Protein AF-A0A7J5YNY7-F1 (afdb_monomer)

Foldseek 3Di:
DDDDPPPDPDDDPVNQAAPVNPPHGADVVLPGHDPVVSVVVVVVVVVVPDDDDDDDDDDDDDDDDDDDDDDDDDDDDDDDPPPPDPDDPDDDDDPPPPVLLVVLLVQLVPDDQPPLVSLVVSCPDPSNVVVVVLLVVLLVVCVVCLLDALVVVVVSVVVSLVVSLVSVVVDDPVSSVRSSVSVCVVNCVSCVVRNPPHPNDCVVVVVVVVVVVVD

Radius of gyration: 26.0 Å; Cα contacts (8 Å, |Δi|>4): 95; chains: 1; bounding box: 63×57×66 Å

Structure (mmCIF, N/CA/C/O backbone):
data_AF-A0A7J5YNY7-F1
#
_entry.id   AF-A0A7J5YNY7-F1
#
loop_
_atom_site.group_PDB
_atom_site.id
_atom_site.type_symbol
_atom_site.label_atom_id
_atom_site.label_alt_id
_atom_site.label_comp_id
_atom_site.label_asym_id
_atom_site.label_entity_id
_atom_site.label_seq_id
_atom_site.pdbx_PDB_ins_code
_atom_site.Cartn_x
_atom_site.Cartn_y
_atom_site.Cartn_z
_atom_site.occupancy
_atom_site.B_iso_or_equiv
_atom_site.auth_seq_id
_atom_site.auth_comp_id
_atom_site.auth_asym_id
_atom_site.auth_atom_id
_atom_site.pdbx_PDB_model_num
ATOM 1 N N . MET A 1 1 ? -34.329 -24.925 -27.067 1.00 36.69 1 MET A N 1
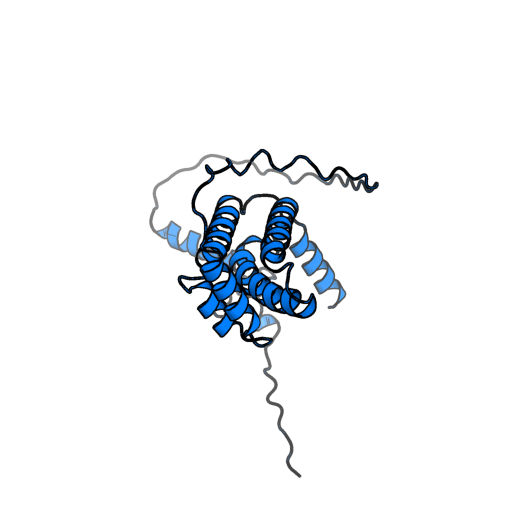ATOM 2 C CA . MET A 1 1 ? -32.878 -24.973 -27.344 1.00 36.69 1 MET A CA 1
ATOM 3 C C . MET A 1 1 ? -32.427 -23.544 -27.627 1.00 36.69 1 MET A C 1
ATOM 5 O O . MET A 1 1 ? -32.673 -23.060 -28.721 1.00 36.69 1 MET A O 1
ATOM 9 N N . SER A 1 2 ? -31.892 -22.833 -26.630 1.00 41.25 2 SER A N 1
ATOM 10 C CA . SER A 1 2 ? -31.399 -21.457 -26.805 1.00 41.25 2 SER A CA 1
ATOM 11 C C . SER A 1 2 ? -29.904 -21.497 -27.093 1.00 41.25 2 SER A C 1
ATOM 13 O O . SER A 1 2 ? -29.133 -21.949 -26.253 1.00 41.25 2 SER A O 1
ATOM 15 N N . THR A 1 3 ? -29.501 -21.068 -28.286 1.00 44.19 3 THR A N 1
ATOM 16 C CA . THR A 1 3 ? -28.089 -20.934 -28.661 1.00 44.19 3 THR A CA 1
ATOM 17 C C . THR A 1 3 ? -27.560 -19.600 -28.152 1.00 44.19 3 THR A C 1
ATOM 19 O O . THR A 1 3 ? -27.941 -18.542 -28.661 1.00 44.19 3 THR A O 1
ATOM 22 N N . ASP A 1 4 ? -26.693 -19.667 -27.150 1.00 53.38 4 ASP A N 1
ATOM 23 C CA . ASP A 1 4 ? -25.945 -18.538 -26.615 1.00 53.38 4 ASP A CA 1
ATOM 24 C C . ASP A 1 4 ? -24.945 -18.043 -27.677 1.00 53.38 4 ASP A C 1
ATOM 26 O O . ASP A 1 4 ? -23.988 -18.735 -28.034 1.00 53.38 4 ASP A O 1
ATOM 30 N N . LYS A 1 5 ? -25.213 -16.877 -28.276 1.00 56.12 5 LYS A N 1
ATOM 31 C CA . LYS A 1 5 ? -24.293 -16.237 -29.225 1.00 56.12 5 LYS A CA 1
ATOM 32 C C . LYS A 1 5 ? -23.275 -15.438 -28.421 1.00 56.12 5 LYS A C 1
ATOM 34 O O . LYS A 1 5 ? -23.509 -14.267 -28.120 1.00 56.12 5 LYS A O 1
ATOM 39 N N . GLN A 1 6 ? -22.134 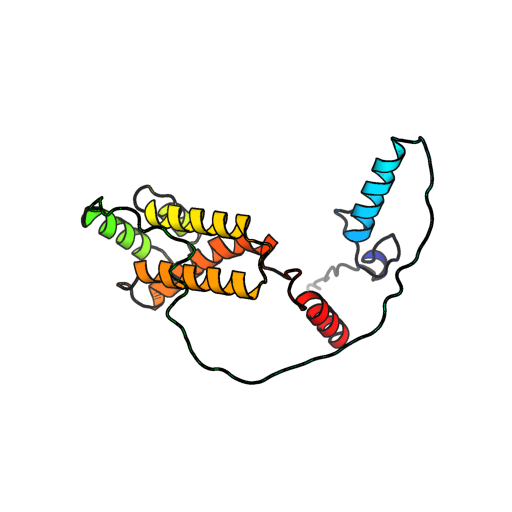-16.057 -28.128 1.00 55.84 6 GLN A N 1
ATOM 40 C CA . GLN A 1 6 ? -20.947 -15.353 -27.647 1.00 55.84 6 GLN A CA 1
ATOM 41 C C . GLN A 1 6 ? -20.589 -14.229 -28.628 1.00 55.84 6 GLN A C 1
ATOM 43 O O . GLN A 1 6 ? -20.112 -14.464 -29.738 1.00 55.84 6 GLN A O 1
ATOM 48 N N . ARG A 1 7 ? -20.830 -12.982 -28.217 1.00 63.31 7 ARG A N 1
ATOM 49 C CA . ARG A 1 7 ? -20.299 -11.796 -28.891 1.00 63.31 7 ARG A CA 1
ATOM 50 C C . ARG A 1 7 ? -18.835 -11.652 -28.486 1.00 63.31 7 ARG A C 1
ATOM 52 O O . ARG A 1 7 ? -18.520 -10.935 -27.541 1.00 63.31 7 ARG A O 1
ATOM 59 N N . GLY A 1 8 ? -17.953 -12.385 -29.159 1.00 60.19 8 GLY A N 1
ATOM 60 C CA . GLY A 1 8 ? -16.515 -12.168 -29.043 1.00 60.19 8 GLY A CA 1
ATOM 61 C C . GLY A 1 8 ? -16.166 -10.771 -29.554 1.00 60.19 8 GLY A C 1
ATOM 62 O O . GLY A 1 8 ? -16.603 -10.382 -30.638 1.00 60.19 8 GLY A O 1
ATOM 63 N N . ILE A 1 9 ? -15.412 -10.000 -28.772 1.00 67.62 9 ILE A N 1
ATOM 64 C CA . ILE A 1 9 ? -14.844 -8.736 -29.242 1.00 67.62 9 ILE A CA 1
ATOM 65 C C . ILE A 1 9 ? -13.707 -9.113 -30.193 1.00 67.62 9 ILE A C 1
ATOM 67 O O . ILE A 1 9 ? -12.653 -9.569 -29.756 1.00 67.62 9 ILE A O 1
ATOM 71 N N . HIS A 1 10 ? -13.944 -8.980 -31.495 1.00 66.25 10 HIS A N 1
ATOM 72 C CA . HIS A 1 10 ? -12.908 -9.161 -32.502 1.00 66.25 10 HIS A CA 1
ATOM 73 C C . HIS A 1 10 ? -12.103 -7.861 -32.600 1.00 66.25 10 HIS A C 1
ATOM 75 O O . HIS A 1 10 ? -12.594 -6.887 -33.162 1.00 66.25 10 HIS A O 1
ATOM 81 N N . VAL A 1 11 ? -10.897 -7.845 -32.030 1.00 72.19 11 VAL A N 1
ATOM 82 C CA . VAL A 1 11 ? -9.918 -6.761 -32.211 1.00 72.19 11 VAL A CA 1
ATOM 83 C C . VAL A 1 11 ? -8.723 -7.345 -32.940 1.00 72.19 11 VAL A C 1
ATOM 85 O O . VAL A 1 11 ? -8.162 -8.347 -32.488 1.00 72.19 11 VAL A O 1
ATOM 88 N N . SER A 1 12 ? -8.355 -6.760 -34.077 1.00 76.31 12 SER A N 1
ATOM 89 C CA . SER A 1 12 ? -7.215 -7.252 -34.850 1.00 76.31 12 SER A CA 1
ATOM 90 C C . SER A 1 12 ? -5.889 -6.825 -34.207 1.00 76.31 12 SER A C 1
ATOM 92 O O . SER A 1 12 ? -5.822 -5.863 -33.436 1.00 76.31 12 SER A O 1
ATOM 94 N N . GLN A 1 13 ? -4.802 -7.542 -34.495 1.00 73.56 13 GLN A N 1
ATOM 95 C CA . GLN A 1 13 ? -3.490 -7.220 -33.926 1.00 73.56 13 GLN A CA 1
ATOM 96 C C . GLN A 1 13 ? -3.019 -5.823 -34.359 1.00 73.56 13 GLN A C 1
ATOM 98 O O . GLN A 1 13 ? -2.372 -5.117 -33.588 1.00 73.56 13 GLN A O 1
ATOM 103 N N . GLU A 1 14 ? -3.388 -5.406 -35.565 1.00 75.88 14 GLU A N 1
ATOM 104 C CA . GLU A 1 14 ? -3.082 -4.101 -36.144 1.00 75.88 14 GLU A CA 1
ATOM 105 C C . GLU A 1 14 ? -3.809 -2.970 -35.404 1.00 75.88 14 GLU A C 1
ATOM 107 O O . GLU A 1 14 ? -3.232 -1.903 -35.203 1.00 75.88 14 GLU A O 1
ATOM 112 N N . GLU A 1 15 ? -5.038 -3.214 -34.934 1.00 79.00 15 GLU A N 1
ATOM 113 C CA . GLU A 1 15 ? -5.840 -2.245 -34.173 1.00 79.00 15 GLU A CA 1
ATOM 114 C C . GLU A 1 15 ? -5.298 -1.991 -32.760 1.00 79.00 15 GLU A C 1
ATOM 116 O O . GLU A 1 15 ? -5.543 -0.932 -32.178 1.00 79.00 15 GLU A O 1
ATOM 121 N N . LEU A 1 16 ? -4.537 -2.939 -32.206 1.00 87.00 16 LEU A N 1
ATOM 122 C CA . LEU A 1 16 ? -3.896 -2.791 -30.899 1.00 87.00 16 LEU A CA 1
ATOM 123 C C . LEU A 1 16 ? -2.576 -2.017 -30.982 1.00 87.00 16 LEU A C 1
ATOM 125 O O . LEU A 1 16 ? -2.116 -1.466 -29.979 1.00 87.00 16 LEU A O 1
ATOM 129 N N . LEU A 1 17 ? -1.921 -1.992 -32.144 1.00 93.19 17 LEU A N 1
ATOM 130 C CA . LEU A 1 17 ? -0.589 -1.414 -32.285 1.00 93.19 17 LEU A CA 1
ATOM 131 C C . LEU A 1 17 ? -0.617 0.116 -32.328 1.00 93.19 17 LEU A C 1
ATOM 133 O O . LEU A 1 17 ? -1.569 0.768 -32.750 1.00 93.19 17 LEU A O 1
ATOM 137 N N . CYS A 1 18 ? 0.479 0.709 -31.866 1.00 95.00 18 CYS A N 1
ATOM 138 C CA . CYS A 1 18 ? 0.696 2.141 -31.909 1.00 95.00 18 CYS A CA 1
ATOM 139 C C . CYS A 1 18 ? 0.644 2.619 -33.360 1.00 95.00 18 CYS A C 1
ATOM 141 O O . CYS A 1 18 ? 1.382 2.118 -34.209 1.00 95.00 18 CYS A O 1
ATOM 143 N N . LYS A 1 19 ? -0.132 3.674 -33.619 1.00 92.88 19 LYS A N 1
ATOM 144 C CA . LYS A 1 19 ? -0.250 4.304 -34.944 1.00 92.88 19 LYS A CA 1
ATOM 145 C C . LYS A 1 19 ? 1.082 4.734 -35.561 1.00 92.88 19 LYS A C 1
ATOM 147 O O . LYS A 1 19 ? 1.172 4.860 -36.774 1.00 92.88 19 LYS A O 1
ATOM 152 N N . ASN A 1 20 ? 2.121 4.951 -34.751 1.00 91.06 20 ASN A N 1
ATOM 153 C CA . ASN A 1 20 ? 3.459 5.286 -35.245 1.00 91.06 20 ASN A CA 1
ATOM 154 C C . ASN A 1 20 ? 4.269 4.060 -35.711 1.00 91.06 20 ASN A C 1
ATOM 156 O O . ASN A 1 20 ? 5.470 4.182 -35.929 1.00 91.06 20 ASN A O 1
ATOM 160 N N . SER A 1 21 ? 3.651 2.874 -35.785 1.00 89.69 21 SER A N 1
ATOM 161 C CA . SER A 1 21 ? 4.272 1.607 -36.201 1.00 89.69 21 SER A CA 1
ATOM 162 C C . SER A 1 21 ? 5.589 1.292 -35.480 1.00 89.69 21 SER A C 1
ATOM 164 O O . SER A 1 21 ? 6.492 0.675 -36.032 1.00 89.69 21 SER A O 1
ATOM 166 N N . CYS A 1 22 ? 5.710 1.710 -34.216 1.00 91.50 22 CYS A N 1
ATOM 167 C CA . CYS A 1 22 ? 6.936 1.557 -33.429 1.00 91.50 22 CYS A CA 1
ATOM 168 C C . CYS A 1 22 ? 7.064 0.189 -32.737 1.00 91.50 22 CYS A C 1
ATOM 170 O O . CYS A 1 22 ? 7.982 -0.002 -31.945 1.00 91.50 22 CYS A O 1
ATOM 172 N N . GLY A 1 23 ? 6.135 -0.739 -32.993 1.00 88.81 23 GLY A N 1
ATOM 173 C CA . GLY A 1 23 ? 6.130 -2.091 -32.418 1.00 88.81 23 GLY A CA 1
ATOM 174 C C . GLY A 1 23 ? 5.540 -2.210 -31.006 1.00 88.81 23 GLY A C 1
ATOM 175 O O . GLY A 1 23 ? 5.509 -3.306 -30.457 1.00 88.81 23 GLY A O 1
ATOM 176 N N . TYR A 1 24 ? 5.047 -1.113 -30.424 1.00 92.56 24 TYR A N 1
ATOM 177 C CA . TYR A 1 24 ? 4.366 -1.097 -29.121 1.00 92.56 24 TYR A CA 1
ATOM 178 C C . TYR A 1 24 ? 2.853 -0.957 -29.283 1.00 92.56 24 TYR A C 1
ATOM 180 O O . TYR A 1 24 ? 2.396 -0.483 -30.320 1.00 92.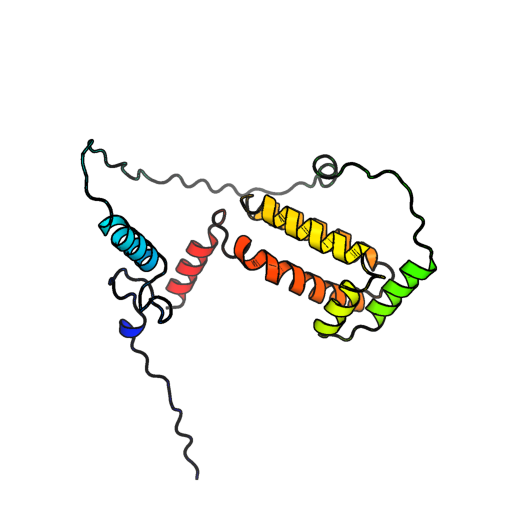56 24 TYR A O 1
ATOM 188 N N . TYR A 1 25 ? 2.076 -1.300 -28.252 1.00 95.06 25 TYR A N 1
ATOM 189 C CA . TYR A 1 25 ? 0.623 -1.118 -28.262 1.00 95.06 25 TYR A CA 1
ATOM 190 C C . TYR A 1 25 ? 0.215 0.346 -28.052 1.00 95.06 25 TYR A C 1
ATOM 192 O O . TYR A 1 25 ? 0.816 1.081 -27.261 1.00 95.06 25 TYR A O 1
ATOM 200 N N . GLY A 1 26 ? -0.802 0.771 -28.794 1.00 93.12 26 GLY A N 1
ATOM 201 C CA . GLY A 1 26 ? -1.493 2.037 -28.603 1.00 93.12 26 GLY A CA 1
ATOM 202 C C . GLY A 1 26 ? -2.725 1.848 -27.726 1.00 93.12 26 GLY A C 1
ATOM 203 O O . GLY A 1 26 ? -3.206 0.735 -27.539 1.00 93.12 26 GLY A O 1
ATOM 204 N N . ASN A 1 27 ? -3.260 2.939 -27.183 1.00 90.44 27 ASN A N 1
ATOM 205 C CA . ASN A 1 27 ? -4.554 2.893 -26.504 1.00 90.44 27 ASN A CA 1
ATOM 206 C C . ASN A 1 27 ? -5.466 4.045 -26.956 1.00 90.44 27 ASN A C 1
ATOM 208 O O . ASN A 1 27 ? -4.966 5.072 -27.426 1.00 90.44 27 ASN A O 1
ATOM 212 N N . PRO A 1 28 ? -6.796 3.913 -26.807 1.00 89.38 28 PRO A N 1
ATOM 213 C CA . PRO A 1 28 ? -7.740 4.955 -27.212 1.00 89.38 28 PRO A CA 1
ATOM 214 C C . PRO A 1 28 ? -7.555 6.294 -26.481 1.00 89.38 28 PRO A C 1
ATOM 216 O O . PRO A 1 28 ? -7.755 7.343 -27.089 1.00 89.38 28 PRO A O 1
ATOM 219 N N . VAL A 1 29 ? -7.123 6.274 -25.211 1.00 89.44 29 VAL A N 1
ATOM 220 C CA . VAL A 1 29 ? -6.894 7.485 -24.393 1.00 89.44 29 VAL A CA 1
ATOM 221 C C . VAL A 1 29 ? -5.821 8.381 -25.021 1.00 89.44 29 VAL A C 1
ATOM 223 O O . VAL A 1 29 ? -5.958 9.602 -25.033 1.00 89.44 29 VAL A O 1
ATOM 226 N N . TRP A 1 30 ? -4.788 7.785 -25.616 1.00 89.94 30 TRP A N 1
ATOM 227 C CA . TRP A 1 30 ? -3.739 8.474 -26.370 1.00 89.94 30 TRP A CA 1
ATOM 228 C C . TRP A 1 30 ? -3.951 8.372 -27.882 1.00 89.94 30 TRP A C 1
ATOM 230 O O . TRP A 1 30 ? -2.989 8.301 -28.640 1.00 89.94 30 TRP A O 1
ATOM 240 N N . GLN A 1 31 ? -5.205 8.344 -28.348 1.00 90.94 31 GLN A N 1
ATOM 241 C CA . GLN A 1 31 ? -5.583 8.345 -29.771 1.00 90.94 31 GLN A CA 1
ATOM 242 C C . GLN A 1 31 ? -4.967 7.210 -30.615 1.00 90.94 31 GLN A C 1
ATOM 244 O O . GLN A 1 31 ? -4.810 7.345 -31.835 1.00 90.94 31 GLN A O 1
ATOM 249 N N . GLY A 1 32 ? -4.625 6.088 -29.986 1.00 91.00 32 GLY A N 1
ATOM 250 C CA . GLY A 1 32 ? -3.946 4.952 -30.608 1.00 91.00 32 GLY A CA 1
ATOM 251 C C . GLY A 1 32 ? -2.419 5.064 -30.615 1.00 91.00 32 GLY A C 1
ATOM 252 O O . GLY A 1 32 ? -1.769 4.321 -31.339 1.00 91.00 32 GLY A O 1
ATOM 253 N N . PHE A 1 33 ? -1.819 5.976 -29.846 1.00 93.50 33 PHE A N 1
ATOM 254 C CA . PHE A 1 33 ? -0.366 6.057 -29.661 1.00 93.50 33 PHE A CA 1
ATOM 255 C C . PHE A 1 33 ? 0.076 5.360 -28.368 1.00 93.50 33 PHE A C 1
ATOM 257 O O . PHE A 1 33 ? -0.678 5.279 -27.399 1.00 93.50 33 PHE A O 1
ATOM 264 N N . CYS A 1 34 ? 1.319 4.874 -28.337 1.00 94.69 34 CYS A N 1
ATOM 265 C CA . CYS A 1 34 ? 1.965 4.457 -27.093 1.00 94.69 34 CYS A CA 1
ATOM 266 C C . CYS A 1 34 ? 2.420 5.683 -26.279 1.00 94.69 34 CYS A C 1
ATOM 268 O O . CYS A 1 34 ? 2.563 6.785 -26.818 1.00 94.69 34 CYS A O 1
ATOM 270 N N . SER A 1 35 ? 2.719 5.494 -24.992 1.00 90.31 35 SER A N 1
ATOM 271 C CA . SER A 1 35 ? 3.138 6.572 -24.076 1.00 90.31 35 SER A CA 1
ATOM 272 C C . SER A 1 35 ? 4.361 7.356 -24.575 1.00 90.31 35 SER A C 1
ATOM 274 O O . SER A 1 35 ? 4.467 8.566 -24.364 1.00 90.31 35 SER A O 1
ATOM 276 N N . LYS A 1 36 ? 5.299 6.683 -25.255 1.00 91.94 36 LYS A N 1
ATOM 277 C CA . LYS A 1 36 ? 6.507 7.294 -25.828 1.00 91.94 36 LYS A CA 1
ATOM 278 C C . LYS A 1 36 ? 6.174 8.178 -27.032 1.00 91.94 36 LYS A C 1
ATOM 280 O O . LYS A 1 36 ? 6.516 9.356 -27.029 1.00 91.94 36 LYS A O 1
ATOM 285 N N . CYS A 1 37 ? 5.458 7.641 -28.022 1.00 94.81 37 CYS A N 1
ATOM 286 C CA . CYS A 1 37 ? 5.069 8.391 -29.220 1.00 94.81 37 CYS A CA 1
ATOM 287 C C . CYS A 1 37 ? 4.100 9.538 -28.902 1.00 94.81 37 CYS A C 1
ATOM 289 O O . CYS A 1 37 ? 4.170 10.583 -29.540 1.00 94.81 37 CYS A O 1
ATOM 291 N N . TRP A 1 38 ? 3.234 9.375 -27.896 1.00 94.44 38 TRP A N 1
ATOM 292 C CA . TRP A 1 38 ? 2.336 10.435 -27.441 1.00 94.44 38 TRP A CA 1
ATOM 293 C C . TRP A 1 38 ? 3.100 11.637 -26.869 1.00 94.44 38 TRP A C 1
ATOM 295 O O . TRP A 1 38 ? 2.858 12.773 -27.277 1.00 94.44 38 TRP A O 1
ATOM 305 N N . ARG A 1 39 ? 4.070 11.392 -25.973 1.00 91.75 39 ARG A N 1
ATOM 306 C CA . ARG A 1 39 ? 4.921 12.448 -25.396 1.00 91.75 39 ARG A CA 1
ATOM 307 C C . ARG A 1 39 ? 5.761 13.154 -26.456 1.00 91.75 39 ARG A C 1
ATOM 309 O O . ARG A 1 39 ? 5.856 14.376 -26.428 1.00 91.75 39 ARG A O 1
ATOM 316 N N . GLU A 1 40 ? 6.312 12.407 -27.408 1.00 90.06 40 GLU A N 1
ATOM 317 C CA . GLU A 1 40 ? 7.096 12.979 -28.506 1.00 90.06 40 GLU A CA 1
ATOM 318 C C . GLU A 1 40 ? 6.242 13.882 -29.404 1.00 90.06 40 GLU A C 1
ATOM 320 O O . GLU A 1 40 ? 6.612 15.015 -29.700 1.00 90.06 40 GLU A O 1
ATOM 325 N N . LYS A 1 41 ? 5.027 13.439 -29.744 1.00 86.06 41 LYS A N 1
ATOM 326 C CA . LYS A 1 41 ? 4.081 14.240 -30.527 1.00 86.06 41 LYS A CA 1
ATOM 327 C C . LYS A 1 41 ? 3.660 15.520 -29.799 1.00 86.06 41 LYS A C 1
ATOM 329 O O . LYS A 1 41 ? 3.538 16.563 -30.434 1.00 86.06 41 LYS A O 1
ATOM 334 N N . ALA A 1 42 ? 3.475 15.464 -28.479 1.00 83.00 42 ALA A N 1
ATOM 335 C CA . ALA A 1 42 ? 3.179 16.643 -27.665 1.00 83.00 42 ALA A CA 1
ATOM 336 C C . ALA A 1 42 ? 4.355 17.638 -27.625 1.00 83.00 42 ALA A C 1
ATOM 338 O O . ALA A 1 42 ? 4.131 18.847 -27.662 1.00 83.00 42 ALA A O 1
ATOM 339 N N . ARG A 1 43 ? 5.602 17.147 -27.615 1.00 82.06 43 ARG A N 1
ATOM 340 C CA . ARG A 1 43 ? 6.808 17.987 -27.714 1.00 82.06 43 ARG A CA 1
ATOM 341 C C . ARG A 1 43 ? 6.921 18.666 -29.079 1.00 82.06 43 ARG A C 1
ATOM 343 O O . ARG A 1 43 ? 7.147 19.869 -29.128 1.00 82.06 43 ARG A O 1
ATOM 350 N N . ILE A 1 44 ? 6.682 17.932 -30.168 1.00 73.94 44 ILE A N 1
ATOM 351 C CA . ILE A 1 44 ? 6.700 18.476 -31.538 1.00 73.94 44 ILE A CA 1
ATOM 352 C C . ILE A 1 44 ? 5.569 19.500 -31.739 1.00 73.94 44 ILE A C 1
ATOM 354 O O . ILE A 1 44 ? 5.793 20.571 -32.298 1.00 73.94 44 ILE A O 1
ATOM 358 N N . ALA A 1 45 ? 4.367 19.222 -31.226 1.00 66.69 45 ALA A N 1
ATOM 359 C CA . ALA A 1 45 ? 3.245 20.161 -31.276 1.00 66.69 45 ALA A CA 1
ATOM 360 C C . ALA A 1 45 ? 3.498 21.436 -30.445 1.00 66.69 45 ALA A C 1
ATOM 362 O O . ALA A 1 45 ? 3.054 22.516 -30.831 1.00 66.69 45 ALA A O 1
ATOM 363 N N . GLY A 1 46 ? 4.237 21.329 -29.334 1.00 58.19 46 GLY A N 1
ATOM 364 C CA . GLY A 1 46 ? 4.685 22.476 -28.537 1.00 58.19 46 GLY A CA 1
ATOM 365 C C . GLY A 1 46 ? 5.817 23.283 -29.186 1.00 58.19 46 GLY A C 1
ATOM 366 O O . GLY A 1 46 ? 5.881 24.496 -29.001 1.00 58.19 46 GLY A O 1
ATOM 367 N N . ALA A 1 47 ? 6.670 22.641 -29.991 1.00 53.47 47 ALA A N 1
ATOM 368 C CA . ALA A 1 47 ? 7.795 23.279 -30.679 1.00 53.47 47 ALA A CA 1
ATOM 369 C C . ALA A 1 47 ? 7.380 24.134 -31.893 1.00 53.47 47 ALA A C 1
ATOM 371 O O . ALA A 1 47 ? 8.107 25.043 -32.276 1.00 53.47 47 ALA A O 1
ATOM 372 N N . SER A 1 48 ? 6.178 23.94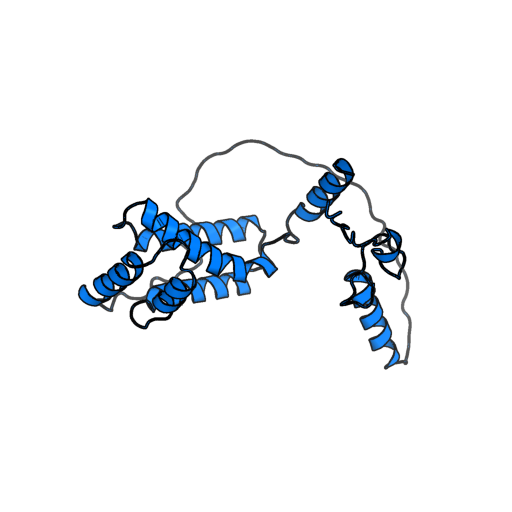0 -32.449 1.00 48.47 48 SER A N 1
ATOM 373 C CA . SER A 1 48 ? 5.660 24.755 -33.563 1.00 48.47 48 SER A CA 1
ATOM 374 C C . SER A 1 48 ? 5.280 26.201 -33.176 1.00 48.47 48 SER A C 1
ATOM 376 O O . SER A 1 48 ? 4.713 26.921 -33.999 1.00 48.47 48 SER A O 1
ATOM 378 N N . ARG A 1 49 ? 5.545 26.649 -31.938 1.00 50.53 49 ARG A N 1
ATOM 379 C CA . ARG A 1 49 ? 5.279 28.031 -31.493 1.00 50.53 49 ARG A CA 1
ATOM 380 C C . ARG A 1 49 ? 6.510 28.908 -31.287 1.00 50.53 49 ARG A C 1
ATOM 382 O O . ARG A 1 49 ? 6.327 30.071 -30.939 1.00 50.53 49 ARG A O 1
ATOM 389 N N . GLN A 1 50 ? 7.725 28.425 -31.534 1.00 40.19 50 GLN A N 1
ATOM 390 C CA . GLN A 1 50 ? 8.910 29.285 -31.507 1.00 40.19 50 GLN A CA 1
ATOM 391 C C . GLN A 1 50 ? 9.910 28.876 -32.585 1.00 40.19 50 GLN A C 1
ATOM 393 O O . GLN A 1 50 ? 10.726 27.983 -32.390 1.00 40.19 50 GLN A O 1
ATOM 398 N N . ASP A 1 51 ? 9.855 29.587 -33.707 1.00 39.34 51 ASP A N 1
ATOM 399 C CA . ASP A 1 51 ? 10.948 29.656 -34.669 1.00 39.34 51 ASP A CA 1
ATOM 400 C C . ASP A 1 51 ? 11.752 30.935 -34.401 1.00 39.34 51 ASP A C 1
ATOM 402 O O . ASP A 1 51 ? 11.244 32.028 -34.632 1.00 39.34 51 ASP A O 1
ATOM 406 N N . THR A 1 52 ? 12.992 30.791 -33.910 1.00 37.22 52 THR A N 1
ATOM 407 C CA . THR A 1 52 ? 14.167 31.599 -34.314 1.00 37.22 52 THR A CA 1
ATOM 408 C C . THR A 1 52 ? 15.477 30.991 -33.757 1.00 37.22 52 THR A C 1
ATOM 410 O O . THR A 1 52 ? 15.828 31.271 -32.621 1.00 37.22 52 THR A O 1
ATOM 413 N N . ARG A 1 53 ? 16.154 30.164 -34.589 1.00 37.72 53 ARG A N 1
ATOM 414 C CA . ARG A 1 53 ? 17.623 29.977 -34.866 1.00 37.72 53 ARG A CA 1
ATOM 415 C C . ARG A 1 53 ? 18.712 30.034 -33.747 1.00 37.72 53 ARG A C 1
ATOM 417 O O . ARG A 1 53 ? 18.547 30.768 -32.786 1.00 37.72 53 ARG A O 1
ATOM 424 N N . PRO A 1 54 ? 19.962 29.545 -33.996 1.00 47.44 54 PRO A N 1
ATOM 425 C CA . PRO A 1 54 ? 20.427 28.407 -34.816 1.00 47.44 54 PRO A CA 1
ATOM 426 C C . PRO A 1 54 ? 21.497 27.489 -34.138 1.00 47.44 54 PRO A C 1
ATOM 428 O O . PRO A 1 54 ? 22.199 27.893 -33.222 1.00 47.44 54 PRO A O 1
ATOM 431 N N . SER A 1 55 ? 21.627 26.270 -34.685 1.00 43.75 55 SER A N 1
ATOM 432 C CA . SER A 1 55 ? 22.810 25.385 -34.861 1.00 43.75 55 SER A CA 1
ATOM 433 C C . SER A 1 55 ? 23.998 25.407 -33.874 1.00 43.75 55 SER A C 1
ATOM 435 O O . SER A 1 55 ? 24.739 26.386 -33.825 1.00 43.75 55 SER A O 1
ATOM 437 N N . ASN A 1 56 ? 24.315 24.243 -33.279 1.00 37.12 56 ASN A N 1
ATOM 438 C CA . ASN A 1 56 ? 25.708 23.797 -33.126 1.00 37.12 56 ASN A CA 1
ATOM 439 C C . ASN A 1 56 ? 25.850 22.256 -33.134 1.00 37.12 56 ASN A C 1
ATOM 441 O O . ASN A 1 56 ? 24.942 21.533 -32.727 1.00 37.12 56 ASN A O 1
ATOM 445 N N . ASP A 1 57 ? 26.994 21.812 -33.648 1.00 36.28 57 ASP A N 1
ATOM 446 C CA . ASP A 1 57 ? 27.360 20.492 -34.174 1.00 36.28 57 ASP A CA 1
ATOM 447 C C . ASP A 1 57 ? 27.272 19.251 -33.258 1.00 36.28 57 ASP A C 1
ATOM 449 O O . ASP A 1 57 ? 27.710 19.235 -32.112 1.00 36.28 57 ASP A O 1
ATOM 453 N N . GLY A 1 58 ? 26.785 18.164 -33.872 1.00 34.16 58 GLY A N 1
ATOM 454 C CA . GLY A 1 58 ? 27.416 16.841 -34.011 1.00 34.16 58 GLY A CA 1
ATOM 455 C C . GLY A 1 58 ? 28.285 16.223 -32.905 1.00 34.16 58 GLY A C 1
ATOM 456 O O . GLY A 1 58 ? 29.456 16.556 -32.760 1.00 34.16 58 GLY A O 1
ATOM 457 N N . THR A 1 59 ? 27.799 15.123 -32.310 1.00 35.59 59 THR A N 1
ATOM 458 C CA . THR A 1 59 ? 28.544 13.841 -32.205 1.00 35.59 59 THR A CA 1
ATOM 459 C C . THR A 1 59 ? 27.616 12.693 -31.759 1.00 35.59 59 THR A C 1
ATOM 461 O O . THR A 1 59 ? 26.822 12.881 -30.837 1.00 35.59 59 THR A O 1
ATOM 464 N N . PRO A 1 60 ? 27.680 11.491 -32.370 1.00 43.00 60 PRO A N 1
ATOM 465 C CA . PRO A 1 60 ? 26.900 10.334 -31.937 1.00 43.00 60 PRO A CA 1
ATOM 466 C C . PRO A 1 60 ? 27.670 9.539 -30.870 1.00 43.00 60 PRO A C 1
ATOM 468 O O . PRO A 1 60 ? 28.752 9.019 -31.135 1.00 43.00 60 PRO A O 1
ATOM 471 N N . LEU A 1 61 ? 27.111 9.403 -29.664 1.00 37.06 61 LEU A N 1
ATOM 472 C CA . LEU A 1 61 ? 27.663 8.504 -28.647 1.00 37.06 61 LEU A CA 1
ATOM 473 C C . LEU A 1 61 ? 27.259 7.060 -28.962 1.00 37.06 61 LEU A C 1
ATOM 475 O O . LEU A 1 61 ? 26.129 6.621 -28.760 1.00 37.06 61 LEU A O 1
ATOM 479 N N . THR A 1 62 ? 28.234 6.341 -29.500 1.00 33.06 62 THR A N 1
ATOM 480 C CA . THR A 1 62 ? 28.272 4.900 -29.728 1.00 33.06 62 THR A CA 1
ATOM 481 C C . THR A 1 62 ? 28.046 4.109 -28.437 1.00 33.06 62 THR A C 1
ATOM 483 O O . THR A 1 62 ? 28.777 4.269 -27.461 1.00 33.06 62 THR A O 1
ATOM 486 N N . PHE A 1 63 ? 27.066 3.205 -28.461 1.00 31.41 63 PHE A N 1
ATOM 487 C CA . PHE A 1 63 ? 26.783 2.228 -27.409 1.00 31.41 63 PHE A CA 1
ATOM 488 C C . PHE A 1 63 ? 27.830 1.104 -27.462 1.00 31.41 63 PHE A C 1
ATOM 490 O O . PHE A 1 63 ? 27.747 0.200 -28.294 1.00 31.41 63 PHE A O 1
ATOM 497 N N . SER A 1 64 ? 28.850 1.173 -26.605 1.00 37.16 64 SER A N 1
ATOM 498 C CA . SER A 1 64 ? 29.814 0.084 -26.438 1.00 37.16 64 SER A CA 1
ATOM 499 C C . SER A 1 64 ? 29.352 -0.864 -25.331 1.00 37.16 64 SER A C 1
ATOM 501 O O . SER A 1 64 ? 29.253 -0.475 -24.172 1.00 37.16 64 SER A O 1
ATOM 503 N N . LYS A 1 65 ? 29.039 -2.094 -25.753 1.00 33.22 65 LYS A N 1
ATOM 504 C CA . LYS A 1 65 ? 29.238 -3.389 -25.076 1.00 33.22 65 LYS A CA 1
ATOM 505 C C . LYS A 1 65 ? 29.331 -3.407 -23.538 1.00 33.22 65 LYS A C 1
ATOM 507 O O . LYS A 1 65 ? 30.326 -3.000 -22.958 1.00 33.22 65 LYS A O 1
ATOM 512 N N . PHE A 1 66 ? 28.355 -4.097 -22.944 1.00 36.34 66 PHE A N 1
ATOM 513 C CA . PHE A 1 66 ? 28.559 -5.354 -22.205 1.00 36.34 66 PHE A CA 1
ATOM 514 C C . PHE A 1 66 ? 29.806 -5.443 -21.302 1.00 36.34 66 PHE A C 1
ATOM 516 O O . PHE A 1 66 ? 30.896 -5.758 -21.769 1.00 36.34 66 PHE A O 1
ATOM 523 N N . GLU A 1 67 ? 29.586 -5.353 -19.991 1.00 35.47 67 GLU A N 1
ATOM 524 C CA . GLU A 1 67 ? 30.201 -6.293 -19.052 1.00 35.47 67 GLU A CA 1
ATOM 525 C C . GLU A 1 67 ? 29.134 -6.807 -18.082 1.00 35.47 67 GLU A C 1
ATOM 527 O O . GLU A 1 67 ? 28.637 -6.121 -17.192 1.00 35.47 67 GLU A O 1
ATOM 532 N N . GLU A 1 68 ? 28.787 -8.064 -18.306 1.00 40.41 68 GLU A N 1
ATOM 533 C CA . GLU A 1 68 ? 28.208 -8.984 -17.349 1.00 40.41 68 GLU A CA 1
ATOM 534 C C . GLU A 1 68 ? 29.156 -9.151 -16.152 1.00 40.41 68 GLU A C 1
ATOM 536 O O . GLU A 1 68 ? 30.258 -9.669 -16.309 1.00 40.41 68 GLU A O 1
ATOM 541 N N . LYS A 1 69 ? 28.732 -8.771 -14.941 1.00 35.69 69 LYS A N 1
ATOM 542 C CA . LYS A 1 69 ? 29.289 -9.346 -13.707 1.00 35.69 69 LYS A CA 1
ATOM 543 C C . LYS A 1 69 ? 28.181 -9.673 -12.716 1.00 35.69 69 LYS A C 1
ATOM 545 O O . LYS A 1 69 ? 27.761 -8.874 -11.885 1.00 35.69 69 LYS A O 1
ATOM 550 N N . LYS A 1 70 ? 27.740 -10.921 -12.834 1.00 39.19 70 LYS A N 1
ATOM 551 C CA . LYS A 1 70 ? 27.040 -11.705 -11.822 1.00 39.19 70 LYS A CA 1
ATOM 552 C C . LYS A 1 70 ? 28.021 -11.986 -10.674 1.00 39.19 70 LYS A C 1
ATOM 554 O O . LYS A 1 70 ? 29.088 -12.543 -10.909 1.00 39.19 70 LYS A O 1
ATOM 559 N N . SER A 1 71 ? 27.657 -11.640 -9.442 1.00 32.12 71 SER A N 1
ATOM 560 C CA . SER A 1 71 ? 28.296 -12.181 -8.238 1.00 32.12 71 SER A CA 1
ATOM 561 C C . SER A 1 71 ? 27.226 -12.508 -7.202 1.00 32.12 71 SER A C 1
ATOM 563 O O . SER A 1 71 ? 26.726 -11.661 -6.467 1.00 32.12 71 SER A O 1
ATOM 565 N N . THR A 1 72 ? 26.826 -13.771 -7.222 1.00 36.53 72 THR A N 1
ATOM 566 C CA . THR A 1 72 ? 26.249 -14.516 -6.105 1.00 36.53 72 THR A CA 1
ATOM 567 C C . THR A 1 72 ? 27.356 -14.869 -5.112 1.00 36.53 72 THR A C 1
ATOM 569 O O . THR A 1 72 ? 28.290 -15.532 -5.541 1.00 36.53 72 THR A O 1
ATOM 572 N N . GLU A 1 73 ? 27.218 -14.519 -3.824 1.00 32.31 73 GLU A N 1
ATOM 573 C CA . GLU A 1 73 ? 27.588 -15.373 -2.669 1.00 32.31 73 GLU A CA 1
ATOM 574 C C . GLU A 1 73 ? 27.144 -14.721 -1.327 1.00 32.31 73 GLU A C 1
ATOM 576 O O . GLU A 1 73 ? 27.709 -13.741 -0.856 1.00 32.31 73 GLU A O 1
ATOM 581 N N . LYS A 1 74 ? 26.091 -15.301 -0.735 1.00 34.97 74 LYS A N 1
ATOM 582 C CA . LYS A 1 74 ? 25.835 -15.596 0.696 1.00 34.97 74 LYS A CA 1
ATOM 583 C C . LYS A 1 74 ? 26.120 -14.549 1.797 1.00 34.97 74 LYS A C 1
ATOM 585 O O . LYS A 1 74 ? 27.231 -14.357 2.269 1.00 34.97 74 LYS A O 1
ATOM 590 N N . GLY A 1 75 ? 25.008 -14.056 2.346 1.00 38.41 75 GLY A N 1
ATOM 591 C CA . GLY A 1 75 ? 24.634 -14.030 3.769 1.00 38.41 75 GLY A CA 1
ATOM 592 C C . GLY A 1 75 ? 25.695 -13.947 4.875 1.00 38.41 75 GLY A C 1
ATOM 593 O O . GLY A 1 75 ? 26.378 -14.922 5.169 1.00 38.41 75 GLY A O 1
ATOM 594 N N . ARG A 1 76 ? 25.608 -12.875 5.676 1.00 38.28 76 ARG A N 1
ATOM 595 C CA . ARG A 1 76 ? 25.691 -12.950 7.146 1.00 38.28 76 ARG A CA 1
ATOM 596 C C . ARG A 1 76 ? 24.989 -11.746 7.789 1.00 38.28 76 ARG A C 1
ATOM 598 O O . ARG A 1 76 ? 25.227 -10.602 7.428 1.00 38.28 76 ARG A O 1
ATOM 605 N N . ARG A 1 77 ? 24.109 -12.047 8.746 1.00 49.31 77 ARG A N 1
ATOM 606 C CA . ARG A 1 77 ? 23.364 -11.127 9.622 1.00 49.31 77 ARG A CA 1
ATOM 607 C C . ARG A 1 77 ? 24.244 -10.009 10.199 1.00 49.31 77 ARG A C 1
ATOM 609 O O . ARG A 1 77 ? 25.205 -10.342 10.882 1.00 49.31 77 ARG A O 1
ATOM 616 N N . ILE A 1 78 ? 23.807 -8.750 10.072 1.00 41.91 78 ILE A N 1
ATOM 617 C CA . ILE A 1 78 ? 23.887 -7.724 11.133 1.00 41.91 78 ILE A CA 1
ATOM 618 C C . ILE A 1 78 ? 22.623 -6.849 11.042 1.00 41.91 78 ILE A C 1
ATOM 620 O O . ILE A 1 78 ? 22.567 -5.860 10.315 1.00 41.91 78 ILE A O 1
ATOM 624 N N . ASN A 1 79 ? 21.587 -7.249 11.776 1.00 49.16 79 ASN A N 1
ATOM 625 C CA . ASN A 1 79 ? 20.452 -6.407 12.141 1.00 49.16 79 ASN A CA 1
ATOM 626 C C . ASN A 1 79 ? 20.772 -5.837 13.527 1.00 49.16 79 ASN A C 1
ATOM 628 O O . ASN A 1 79 ? 20.751 -6.640 14.455 1.00 49.16 79 ASN A O 1
ATOM 632 N N . THR A 1 80 ? 21.166 -4.555 13.656 1.00 44.97 80 THR A N 1
ATOM 633 C CA . THR A 1 80 ? 21.135 -3.741 14.913 1.00 44.97 80 THR A CA 1
ATOM 634 C C . THR A 1 80 ? 21.864 -2.378 14.835 1.00 44.97 80 THR A C 1
ATOM 636 O O . THR A 1 80 ? 22.486 -1.980 15.810 1.00 44.97 80 THR A O 1
ATOM 639 N N . MET A 1 81 ? 21.809 -1.594 13.741 1.00 40.66 81 MET A N 1
ATOM 640 C CA . MET A 1 81 ? 22.320 -0.197 13.824 1.00 40.66 81 MET A CA 1
ATOM 641 C C . MET A 1 81 ? 21.849 0.807 12.748 1.00 40.66 81 MET A C 1
ATOM 643 O O . MET A 1 81 ? 22.549 1.771 12.462 1.00 40.66 81 MET A O 1
ATOM 647 N N . ARG A 1 82 ? 20.646 0.661 12.163 1.00 46.47 82 ARG A N 1
ATOM 648 C CA . ARG A 1 82 ? 20.065 1.704 11.274 1.00 46.47 82 ARG A CA 1
ATOM 649 C C . ARG A 1 82 ? 19.100 2.679 11.957 1.00 46.47 82 ARG A C 1
ATOM 651 O O . ARG A 1 82 ? 18.557 3.561 11.303 1.00 46.47 82 ARG A O 1
ATOM 658 N N . ARG A 1 83 ? 18.941 2.597 13.281 1.00 53.16 83 ARG A N 1
ATOM 659 C CA . ARG A 1 83 ? 18.019 3.453 14.050 1.00 53.16 83 ARG A CA 1
ATOM 660 C C . ARG A 1 83 ? 18.530 4.894 14.276 1.00 53.16 83 ARG A C 1
ATOM 662 O O . ARG A 1 83 ? 17.945 5.611 15.073 1.00 53.16 83 ARG A O 1
ATOM 669 N N . LEU A 1 84 ? 19.608 5.323 13.610 1.00 50.28 84 LEU A N 1
ATOM 670 C CA . LEU A 1 84 ? 20.314 6.576 13.933 1.00 50.28 84 LEU A CA 1
ATOM 671 C C . LEU A 1 84 ? 20.330 7.654 12.837 1.00 50.28 84 LEU A C 1
ATOM 673 O O . LEU A 1 84 ? 20.986 8.668 13.033 1.00 50.28 84 LEU A O 1
ATOM 677 N N . PHE A 1 85 ? 19.600 7.502 11.726 1.00 44.53 85 PHE A N 1
ATOM 678 C CA . PHE A 1 85 ? 19.578 8.548 10.685 1.00 44.53 85 PHE A CA 1
ATOM 679 C C . PHE A 1 85 ? 18.217 9.205 10.414 1.00 44.53 85 PHE A C 1
ATOM 681 O O . PHE A 1 85 ? 18.192 10.181 9.676 1.00 44.53 85 PHE A O 1
ATOM 688 N N . TRP A 1 86 ? 17.107 8.756 11.023 1.00 52.12 86 TRP A N 1
ATOM 689 C CA . TRP A 1 86 ? 15.765 9.237 10.625 1.00 52.12 86 TRP A CA 1
ATOM 690 C C . TRP A 1 86 ? 14.740 9.413 11.757 1.00 52.12 86 TRP A C 1
ATOM 692 O O . TRP A 1 86 ? 13.536 9.338 11.532 1.00 52.12 86 TRP A O 1
ATOM 702 N N . GLY A 1 87 ? 15.186 9.701 12.980 1.00 34.44 87 GLY A N 1
ATOM 703 C CA . GLY A 1 87 ? 14.263 10.092 14.044 1.00 34.44 87 GLY A CA 1
ATOM 704 C C . GLY A 1 87 ? 14.983 10.655 15.256 1.00 34.44 87 GLY A C 1
ATOM 705 O O . GLY A 1 87 ? 15.561 9.905 16.038 1.00 34.44 87 GLY A O 1
ATOM 706 N N . SER A 1 88 ? 14.927 11.973 15.436 1.00 34.59 88 SER A N 1
ATOM 707 C CA . SER A 1 88 ? 15.178 12.570 16.748 1.00 34.59 88 SER A CA 1
ATOM 708 C C . SER A 1 88 ? 14.180 11.976 17.751 1.00 34.59 88 SER A C 1
ATOM 710 O O . SER A 1 88 ? 12.988 11.917 17.432 1.00 34.59 88 SER A O 1
ATOM 712 N N . PRO A 1 89 ? 14.603 11.556 18.957 1.00 40.44 89 PRO A N 1
ATOM 713 C CA . PRO A 1 89 ? 13.655 11.210 19.999 1.00 40.44 89 PRO A CA 1
ATOM 714 C C . PRO A 1 89 ? 12.899 12.485 20.372 1.00 40.44 89 PRO A C 1
ATOM 716 O O . PRO A 1 89 ? 13.481 13.443 20.881 1.00 40.44 89 PRO A O 1
ATOM 719 N N . SER A 1 90 ? 11.602 12.524 20.076 1.00 44.41 90 SER A N 1
ATOM 720 C CA . SER A 1 90 ? 10.718 13.551 20.621 1.00 44.41 90 SER A CA 1
ATOM 721 C C . SER A 1 90 ? 10.758 13.485 22.158 1.00 44.41 90 SER A C 1
ATOM 723 O O . SER A 1 90 ? 10.854 12.385 22.712 1.00 44.41 90 SER A O 1
ATOM 725 N N . PRO A 1 91 ? 10.697 14.626 22.868 1.00 40.47 91 PRO A N 1
ATOM 726 C CA . PRO A 1 91 ? 10.718 14.641 24.328 1.00 40.47 91 PRO A CA 1
ATOM 727 C C . PRO A 1 91 ? 9.521 13.864 24.908 1.00 40.47 91 PRO A C 1
ATOM 729 O O . PRO A 1 91 ? 8.438 13.863 24.315 1.00 40.47 91 PRO A O 1
ATOM 732 N N . PRO A 1 92 ? 9.670 13.201 26.069 1.00 55.62 92 PRO A N 1
ATOM 733 C CA . PRO A 1 92 ? 8.597 12.409 26.642 1.00 55.62 92 PRO A CA 1
ATOM 734 C C . PRO A 1 92 ? 7.596 13.343 27.325 1.00 55.62 92 PRO A C 1
ATOM 736 O O . PRO A 1 92 ? 7.919 13.906 28.369 1.00 55.62 92 PRO A O 1
ATOM 739 N N . LYS A 1 93 ? 6.393 13.510 26.755 1.00 43.72 93 LYS A N 1
ATOM 740 C CA . LYS A 1 93 ? 5.132 13.750 27.494 1.00 43.72 93 LYS A CA 1
ATOM 741 C C . LYS A 1 93 ? 3.944 14.010 26.562 1.00 43.72 93 LYS A C 1
ATOM 743 O O . LYS A 1 93 ? 3.763 15.110 26.059 1.00 43.72 93 LYS A O 1
ATOM 748 N N . LEU A 1 94 ? 3.058 13.026 26.477 1.00 40.66 94 LEU A N 1
ATOM 749 C CA . LEU A 1 94 ? 1.690 13.174 26.971 1.00 40.66 94 LEU A CA 1
ATOM 750 C C . LEU A 1 94 ? 1.243 11.762 27.355 1.00 40.66 94 LEU A C 1
ATOM 752 O O . LEU A 1 94 ? 1.328 10.851 26.535 1.00 40.66 94 LEU A O 1
ATOM 756 N N . GLN A 1 95 ? 0.869 11.545 28.614 1.00 45.34 95 GLN A N 1
ATOM 757 C CA . GLN A 1 95 ? 0.182 10.315 28.993 1.00 45.34 95 GLN A CA 1
ATOM 758 C C . GLN A 1 95 ? -1.127 10.293 28.197 1.00 45.34 95 GLN A C 1
ATOM 760 O O . GLN A 1 95 ? -2.062 11.010 28.545 1.00 45.34 95 GLN A O 1
ATOM 765 N N . GLU A 1 96 ? -1.185 9.515 27.111 1.00 50.75 96 GLU A N 1
ATOM 766 C CA . GLU A 1 96 ? -2.466 8.997 26.630 1.00 50.75 96 GLU A CA 1
ATOM 767 C C . GLU A 1 96 ? -3.123 8.372 27.859 1.00 50.75 96 GLU A C 1
ATOM 769 O O . GLU A 1 96 ? -2.534 7.499 28.506 1.00 50.75 96 GLU A O 1
ATOM 774 N N . SER A 1 97 ? -4.301 8.869 28.247 1.00 56.41 97 SER A N 1
ATOM 775 C CA . SER A 1 97 ? -5.061 8.190 29.285 1.00 56.41 97 SER A CA 1
ATOM 776 C C . SER A 1 97 ? -5.244 6.750 28.811 1.00 56.41 97 SER A C 1
ATOM 778 O O . SER A 1 97 ? -5.568 6.517 27.643 1.00 56.41 97 SER A O 1
ATOM 780 N N . SER A 1 98 ? -4.991 5.784 29.697 1.00 65.81 98 SER A N 1
ATOM 781 C CA . SER A 1 98 ? -5.142 4.344 29.421 1.00 65.81 98 SER A CA 1
ATOM 782 C C . SER A 1 98 ? -6.469 4.027 28.703 1.00 65.81 98 SER A C 1
ATOM 784 O O . SER A 1 98 ? -6.550 3.161 27.834 1.00 65.81 98 SER A O 1
ATOM 786 N N . GLU A 1 99 ? -7.493 4.825 28.999 1.00 69.81 99 GLU A N 1
ATOM 787 C CA . GLU A 1 99 ? -8.830 4.782 28.419 1.00 69.81 99 GLU A CA 1
ATOM 788 C C . GLU A 1 99 ? -8.883 5.151 26.922 1.00 69.81 99 GLU A C 1
ATOM 790 O O . GLU A 1 99 ? -9.569 4.482 26.153 1.00 69.81 99 GLU A O 1
ATOM 795 N N . SER A 1 100 ? -8.121 6.154 26.465 1.00 78.12 100 SER A N 1
ATOM 796 C CA . SER A 1 100 ? -8.060 6.525 25.038 1.00 78.12 100 SER A CA 1
ATOM 797 C C . SER A 1 100 ? -7.460 5.409 24.178 1.00 78.12 100 SER A C 1
ATOM 799 O O . SER A 1 100 ? -8.032 5.048 23.150 1.00 78.12 100 SER A O 1
ATOM 801 N N . HIS A 1 101 ? -6.380 4.784 24.653 1.00 84.12 101 HIS A N 1
ATOM 802 C CA . HIS A 1 101 ? -5.732 3.661 23.982 1.00 84.12 101 HIS A CA 1
ATOM 803 C C . HIS A 1 101 ? -6.647 2.428 23.940 1.00 84.12 101 HIS A C 1
ATOM 805 O O . HIS A 1 101 ? -6.772 1.769 22.907 1.00 84.12 101 HIS A O 1
ATOM 811 N N . ALA A 1 102 ? -7.349 2.140 25.040 1.00 86.81 102 ALA A N 1
ATOM 812 C CA . ALA A 1 102 ? -8.331 1.059 25.093 1.00 86.81 102 ALA A CA 1
ATOM 813 C C . ALA A 1 102 ? -9.485 1.270 24.094 1.00 86.81 102 ALA A C 1
ATOM 815 O O . ALA A 1 102 ? -9.894 0.324 23.418 1.00 86.81 102 ALA A O 1
ATOM 816 N N . ASN A 1 103 ? -9.969 2.508 23.949 1.00 87.75 103 ASN A N 1
ATOM 817 C CA . ASN A 1 103 ? -11.029 2.847 22.997 1.00 87.75 103 ASN A CA 1
ATOM 818 C C . ASN A 1 103 ? -10.596 2.640 21.539 1.00 87.75 103 ASN A C 1
ATOM 820 O O . ASN A 1 103 ? -11.386 2.145 20.734 1.00 87.75 103 ASN A O 1
ATOM 824 N N . VAL A 1 104 ? -9.343 2.968 21.205 1.00 91.25 104 VAL A N 1
ATOM 825 C CA . VAL A 1 104 ? -8.774 2.704 19.873 1.00 91.25 104 VAL A CA 1
ATOM 826 C C . VAL A 1 104 ? -8.745 1.209 19.597 1.00 91.25 104 VAL A C 1
ATOM 828 O O . VAL A 1 104 ? -9.308 0.760 18.601 1.00 91.25 104 VAL A O 1
ATOM 831 N N . LEU A 1 105 ? -8.144 0.427 20.497 1.00 92.81 105 LEU A N 1
ATOM 832 C CA . LEU A 1 105 ? -8.046 -1.020 20.327 1.00 92.81 105 LEU A CA 1
ATOM 833 C C . LEU A 1 105 ? -9.430 -1.663 20.174 1.00 92.81 105 LEU A C 1
ATOM 835 O O . LEU A 1 105 ? -9.640 -2.459 19.263 1.00 92.81 105 LEU A O 1
ATOM 839 N N . LYS A 1 106 ? -10.407 -1.259 20.990 1.00 92.88 106 LYS A N 1
ATOM 840 C CA . LYS A 1 106 ? -11.778 -1.772 20.894 1.00 92.88 106 LYS A CA 1
ATOM 841 C C . LYS A 1 106 ? -12.426 -1.477 19.536 1.00 92.88 106 LYS A C 1
ATOM 843 O O . LYS A 1 106 ? -13.124 -2.335 19.003 1.00 92.88 106 LYS A O 1
ATOM 848 N N . ALA A 1 107 ? -12.184 -0.298 18.957 1.00 94.06 107 ALA A N 1
ATOM 849 C CA . ALA A 1 107 ? -12.690 0.030 17.626 1.00 94.06 107 ALA A CA 1
ATOM 850 C C . ALA A 1 107 ? -12.101 -0.904 16.555 1.00 94.06 107 ALA A C 1
ATOM 852 O O . ALA A 1 107 ? -12.845 -1.443 15.740 1.00 94.06 107 ALA A O 1
ATOM 853 N N . TYR A 1 108 ? -10.791 -1.163 16.598 1.00 94.69 108 TYR A N 1
ATOM 854 C CA . TYR A 1 108 ? -10.142 -2.091 15.666 1.00 94.69 108 TYR A CA 1
ATOM 855 C C . TYR A 1 108 ? -10.561 -3.557 15.868 1.00 94.69 108 TYR A C 1
ATOM 857 O O . TYR A 1 108 ? -10.647 -4.283 14.886 1.00 94.69 108 TYR A O 1
ATOM 865 N N . GLN A 1 109 ? -10.882 -3.989 17.092 1.00 94.06 109 GLN A N 1
ATOM 866 C CA . GLN A 1 109 ? -11.416 -5.340 17.354 1.00 94.06 109 GLN A CA 1
ATOM 867 C C . GLN A 1 109 ? -12.795 -5.574 16.737 1.00 94.06 109 GLN A C 1
ATOM 869 O O . GLN A 1 109 ? -13.140 -6.705 16.417 1.00 94.06 109 GLN A O 1
ATOM 874 N N . SER A 1 110 ? -13.599 -4.518 16.593 1.00 92.31 110 SER A N 1
ATOM 875 C CA . SER A 1 110 ? -14.930 -4.612 15.981 1.00 92.31 110 SER A CA 1
ATOM 876 C C . SER A 1 110 ? -14.908 -4.659 14.451 1.00 92.31 110 SER A C 1
ATOM 878 O O . SER A 1 110 ? -15.967 -4.679 13.830 1.00 92.31 110 SER A O 1
ATOM 880 N N . LEU A 1 111 ? -13.722 -4.633 13.841 1.00 93.75 111 LEU A N 1
ATOM 881 C CA . LEU A 1 111 ? -13.575 -4.618 12.397 1.00 93.75 111 LEU A CA 1
ATOM 882 C C . LEU A 1 111 ? -13.844 -6.005 11.804 1.00 93.75 111 LEU A C 1
ATOM 884 O O . LEU A 1 111 ? -13.264 -6.999 12.236 1.00 93.75 111 LEU A O 1
ATOM 888 N N . GLU A 1 112 ? -14.700 -6.061 10.789 1.00 90.12 112 GLU A N 1
ATOM 889 C CA . GLU A 1 112 ? -14.966 -7.293 10.049 1.00 90.12 112 GLU A CA 1
ATOM 890 C C . GLU A 1 112 ? -13.930 -7.517 8.942 1.00 90.12 112 GLU A C 1
ATOM 892 O O . GLU A 1 112 ? -13.410 -6.572 8.338 1.00 90.12 112 GLU A O 1
ATOM 897 N N . ALA A 1 113 ? -13.662 -8.787 8.629 1.00 90.56 113 ALA A N 1
ATOM 898 C CA . ALA A 1 113 ? -12.760 -9.158 7.548 1.00 90.56 113 ALA A CA 1
ATOM 899 C C . ALA A 1 113 ? -13.220 -8.538 6.217 1.00 90.56 113 ALA A C 1
ATOM 901 O O . ALA A 1 113 ? -14.345 -8.747 5.765 1.00 90.56 113 ALA A O 1
ATOM 902 N N . GLY A 1 114 ? -12.336 -7.777 5.571 1.00 90.94 114 GLY A N 1
ATOM 903 C CA . GLY A 1 114 ? -12.636 -7.125 4.297 1.00 90.94 114 GLY A CA 1
ATOM 904 C C . GLY A 1 114 ? -13.327 -5.759 4.406 1.00 90.94 114 GLY A C 1
ATOM 905 O O . GLY A 1 114 ? -13.421 -5.075 3.380 1.00 90.94 114 GLY A O 1
ATOM 906 N N . ASP A 1 115 ? -13.716 -5.288 5.600 1.00 96.19 115 ASP A N 1
ATOM 907 C CA . ASP A 1 115 ? -14.317 -3.957 5.789 1.00 96.19 115 ASP A CA 1
ATOM 908 C C . ASP A 1 115 ? -13.274 -2.827 5.759 1.00 96.19 115 ASP A C 1
ATOM 910 O O . ASP A 1 115 ? -13.010 -2.096 6.717 1.00 96.19 115 ASP A O 1
ATOM 914 N N . PHE A 1 116 ? -12.690 -2.620 4.582 1.00 97.25 116 PHE A N 1
ATOM 915 C CA . PHE A 1 116 ? -11.715 -1.554 4.380 1.00 97.25 116 PHE A CA 1
ATOM 916 C C . PHE A 1 116 ? -12.313 -0.156 4.616 1.00 97.25 116 PHE A C 1
ATOM 918 O O . PHE A 1 116 ? -11.602 0.777 4.990 1.00 97.25 116 PHE A O 1
ATOM 925 N N . THR A 1 117 ? -13.620 0.020 4.409 1.00 97.50 117 THR A N 1
ATOM 926 C CA . THR A 1 117 ? -14.263 1.326 4.597 1.00 97.50 117 THR A CA 1
ATOM 927 C C . THR A 1 117 ? -14.418 1.643 6.081 1.00 97.50 117 THR A C 1
ATOM 929 O O . THR A 1 117 ? -14.124 2.770 6.492 1.00 97.50 117 THR A O 1
ATOM 932 N N . GLY A 1 118 ? -14.821 0.662 6.892 1.00 97.19 118 GLY A N 1
ATOM 933 C CA . GLY A 1 118 ? -14.808 0.739 8.350 1.00 97.19 118 GLY A CA 1
ATOM 934 C C . GLY A 1 118 ? -13.414 1.019 8.890 1.00 97.19 118 GLY A C 1
ATOM 935 O O . GLY A 1 118 ? -13.246 1.967 9.659 1.00 97.19 118 GLY A O 1
ATOM 936 N N . PHE A 1 119 ? -12.394 0.318 8.386 1.00 97.81 119 PHE A N 1
ATOM 937 C CA . PHE A 1 119 ? -10.997 0.587 8.736 1.00 97.81 119 PHE A CA 1
ATOM 938 C C . PHE A 1 119 ? -10.622 2.057 8.508 1.00 97.81 119 PHE A C 1
ATOM 940 O O . PHE A 1 119 ? -10.086 2.712 9.401 1.00 97.81 119 PHE A O 1
ATOM 947 N N . LEU A 1 120 ? -10.941 2.615 7.334 1.00 97.38 120 LEU A N 1
ATOM 948 C CA . LEU A 1 120 ? -10.634 4.015 7.031 1.00 97.38 120 LEU A CA 1
ATOM 949 C C . LEU A 1 120 ? -11.396 4.994 7.931 1.00 97.38 120 LEU A C 1
ATOM 951 O O . LEU A 1 120 ? -10.851 6.047 8.264 1.00 97.38 120 LEU A O 1
ATOM 955 N N . LYS A 1 121 ? -12.637 4.677 8.324 1.00 97.19 121 LYS A N 1
ATOM 956 C CA . LYS A 1 121 ? -13.403 5.486 9.286 1.00 97.19 121 LYS A CA 1
ATOM 957 C C . LYS A 1 121 ? -12.749 5.464 10.667 1.00 97.19 121 LYS A C 1
ATOM 959 O O . LYS A 1 121 ? -12.562 6.529 11.250 1.00 97.19 121 LYS A O 1
ATOM 964 N N . ILE A 1 122 ? -12.350 4.287 11.154 1.00 96.62 122 ILE A N 1
ATOM 965 C CA . ILE A 1 122 ? -11.660 4.133 12.443 1.00 96.62 122 ILE A CA 1
ATOM 966 C C . ILE A 1 122 ? -10.323 4.869 12.415 1.00 96.62 122 ILE A C 1
ATOM 968 O O . ILE A 1 122 ? -10.036 5.638 13.330 1.00 96.62 122 ILE A O 1
ATOM 972 N N . LEU A 1 123 ? -9.527 4.695 11.356 1.00 96.62 123 LEU A N 1
ATOM 973 C CA . LEU A 1 123 ? -8.221 5.337 11.218 1.00 96.62 123 LEU A CA 1
ATOM 974 C C . LEU A 1 123 ? -8.347 6.866 11.212 1.00 96.62 123 LEU A C 1
ATOM 976 O O . LEU A 1 123 ? -7.544 7.547 11.832 1.00 96.62 123 LEU A O 1
ATOM 980 N N . LYS A 1 124 ? -9.368 7.421 10.551 1.00 95.50 124 LYS A N 1
ATOM 981 C CA . LYS A 1 124 ? -9.610 8.874 10.514 1.00 95.50 124 LYS A CA 1
ATOM 982 C C . LYS A 1 124 ? -10.265 9.432 11.783 1.00 95.50 124 LYS A C 1
ATOM 984 O O . LYS A 1 124 ? -10.429 10.647 11.874 1.00 95.50 124 LYS A O 1
ATOM 989 N N . SER A 1 125 ? -10.676 8.585 12.726 1.00 94.62 125 SER A N 1
ATOM 990 C CA . SER A 1 125 ? -11.289 9.057 13.967 1.00 94.62 125 SER A CA 1
ATOM 991 C C . SER A 1 125 ? -10.267 9.788 14.855 1.00 94.62 125 SER A C 1
ATOM 993 O O . SER A 1 125 ? -9.079 9.456 14.812 1.00 94.62 125 SER A O 1
ATOM 995 N N . PRO A 1 126 ? -10.703 10.746 15.698 1.00 91.75 126 PRO A N 1
ATOM 996 C CA . PRO A 1 126 ? -9.815 11.439 16.636 1.00 91.75 126 PRO A CA 1
ATOM 997 C C . PRO A 1 126 ? -9.052 10.482 17.559 1.00 91.75 126 PRO A C 1
ATOM 999 O O . PRO A 1 126 ? -7.886 10.711 17.858 1.00 91.75 126 PRO A O 1
ATOM 1002 N N . SER A 1 127 ? -9.685 9.375 17.954 1.00 90.00 127 SER A N 1
ATOM 1003 C CA . SER A 1 127 ? -9.089 8.340 18.799 1.00 90.00 127 SER A CA 1
ATOM 1004 C C . SER A 1 127 ? -7.832 7.741 18.157 1.00 90.00 127 SER A C 1
ATOM 1006 O O . SER A 1 127 ? -6.826 7.542 18.824 1.00 90.00 127 SER A O 1
ATOM 1008 N N . SER A 1 128 ? -7.860 7.499 16.845 1.00 94.38 128 SER A N 1
ATOM 1009 C CA . SER A 1 128 ? -6.778 6.844 16.096 1.00 94.38 128 SER A CA 1
ATOM 1010 C C . SER A 1 128 ? -5.767 7.827 15.492 1.00 94.38 128 SER A C 1
ATOM 1012 O O . SER A 1 128 ? -4.967 7.443 14.633 1.00 94.38 128 SER A O 1
ATOM 1014 N N . GLN A 1 129 ? -5.769 9.093 15.928 1.00 92.88 129 GLN A N 1
ATOM 1015 C CA . GLN A 1 129 ? -4.950 10.160 15.341 1.00 92.88 129 GLN A CA 1
ATOM 1016 C C . GLN A 1 129 ? -3.460 9.800 15.274 1.00 92.88 129 GLN A C 1
ATOM 1018 O O . GLN A 1 129 ? -2.785 10.123 14.296 1.00 92.88 129 GLN A O 1
ATOM 1023 N N . ARG A 1 130 ? -2.936 9.095 16.281 1.00 92.44 130 ARG A N 1
ATOM 1024 C CA . ARG A 1 130 ? -1.530 8.672 16.322 1.00 92.44 130 ARG A CA 1
ATOM 1025 C C . ARG A 1 130 ? -1.179 7.696 15.196 1.00 92.44 130 ARG A C 1
ATOM 1027 O O . ARG A 1 130 ? -0.161 7.874 14.527 1.00 92.44 130 ARG A O 1
ATOM 1034 N N . LEU A 1 131 ? -2.029 6.696 14.957 1.00 95.62 131 LEU A N 1
ATOM 1035 C CA . LEU A 1 131 ? -1.858 5.730 13.865 1.00 95.62 131 LEU A CA 1
ATOM 1036 C C . LEU A 1 131 ? -2.012 6.409 12.502 1.00 95.62 131 LEU A C 1
ATOM 1038 O O . LEU A 1 131 ? -1.210 6.186 11.597 1.00 95.62 131 LEU A O 1
ATOM 1042 N N . GLN A 1 132 ? -2.993 7.301 12.373 1.00 96.69 132 GLN A N 1
ATOM 1043 C CA . GLN A 1 132 ? -3.220 8.069 11.150 1.00 96.69 132 GLN A CA 1
ATOM 1044 C C . GLN A 1 132 ? -2.055 9.008 10.819 1.00 96.69 132 GLN A C 1
ATOM 1046 O O . GLN A 1 132 ? -1.618 9.064 9.665 1.00 96.69 132 GLN A O 1
ATOM 1051 N N . SER A 1 133 ? -1.497 9.678 11.826 1.00 96.38 133 SER A N 1
ATOM 1052 C CA . SER A 1 133 ? -0.301 10.513 11.682 1.00 96.38 133 SER A CA 1
ATOM 1053 C C . SER A 1 133 ? 0.902 9.680 11.255 1.00 96.38 133 SER A C 1
ATOM 1055 O O . SER A 1 133 ? 1.656 10.104 10.386 1.00 96.38 133 SER A O 1
ATOM 1057 N N . ARG A 1 134 ? 1.052 8.463 11.794 1.00 96.25 134 ARG A N 1
ATOM 1058 C CA . ARG A 1 134 ? 2.120 7.536 11.405 1.00 96.25 134 ARG A CA 1
ATOM 1059 C C . ARG A 1 134 ? 2.017 7.113 9.939 1.00 96.25 134 ARG A C 1
ATOM 1061 O O . ARG A 1 134 ? 3.017 7.182 9.231 1.00 96.25 134 ARG A O 1
ATOM 1068 N N . CYS A 1 135 ? 0.825 6.732 9.471 1.00 98.12 135 CYS A N 1
ATOM 1069 C CA . CYS A 1 135 ? 0.591 6.431 8.054 1.00 98.12 135 CYS A CA 1
ATOM 1070 C C . CYS A 1 135 ? 0.916 7.638 7.168 1.00 98.12 135 CYS A C 1
ATOM 1072 O O . CYS A 1 135 ? 1.596 7.502 6.158 1.00 98.12 135 CYS A O 1
ATOM 1074 N N . THR A 1 136 ? 0.450 8.826 7.558 1.00 97.62 136 THR A N 1
ATOM 1075 C CA . THR A 1 136 ? 0.656 10.059 6.784 1.00 97.62 136 THR A CA 1
ATOM 1076 C C . THR A 1 136 ? 2.135 10.430 6.707 1.00 97.62 136 THR A C 1
ATOM 1078 O O . THR A 1 136 ? 2.645 10.689 5.621 1.00 97.62 136 THR A O 1
ATOM 1081 N N . ALA A 1 137 ? 2.843 10.402 7.838 1.00 97.75 137 ALA A N 1
ATOM 1082 C CA . ALA A 1 137 ? 4.274 10.674 7.891 1.00 97.75 137 ALA A CA 1
ATOM 1083 C C . ALA A 1 137 ? 5.059 9.689 7.018 1.00 97.75 137 ALA A C 1
ATOM 1085 O O . ALA A 1 137 ? 5.893 10.117 6.228 1.00 97.75 137 ALA A O 1
ATOM 1086 N N . PHE A 1 138 ? 4.737 8.394 7.096 1.00 98.19 138 PHE A N 1
ATOM 1087 C CA . PHE A 1 138 ? 5.373 7.378 6.264 1.00 98.19 138 PHE A CA 1
ATOM 1088 C C . PHE A 1 138 ? 5.142 7.615 4.764 1.00 98.19 138 PHE A C 1
ATOM 1090 O O . PHE A 1 138 ? 6.091 7.572 3.985 1.00 98.19 138 PHE A O 1
ATOM 1097 N N . LEU A 1 139 ? 3.907 7.924 4.355 1.00 97.94 139 LEU A N 1
ATOM 1098 C CA . LEU A 1 139 ? 3.598 8.237 2.956 1.00 97.94 139 LEU A CA 1
ATOM 1099 C C . LEU A 1 139 ? 4.369 9.469 2.461 1.00 97.94 139 LEU A C 1
ATOM 1101 O O . LEU A 1 139 ? 4.908 9.432 1.359 1.00 97.94 139 LEU A O 1
ATOM 1105 N N . ASN A 1 140 ? 4.480 10.517 3.282 1.00 97.44 140 ASN A N 1
ATOM 1106 C CA . ASN A 1 140 ? 5.264 11.709 2.949 1.00 97.44 140 ASN A CA 1
ATOM 1107 C C . ASN A 1 140 ? 6.765 11.396 2.838 1.00 97.44 140 ASN A C 1
ATOM 1109 O O . ASN A 1 140 ? 7.447 11.931 1.969 1.00 97.44 140 ASN A O 1
ATOM 1113 N N . THR A 1 141 ? 7.293 10.517 3.697 1.00 96.44 141 THR A N 1
ATOM 1114 C CA . THR A 1 141 ? 8.676 10.031 3.589 1.00 96.44 141 THR A CA 1
ATOM 1115 C C . THR A 1 141 ? 8.886 9.285 2.276 1.00 96.44 141 THR A C 1
ATOM 1117 O O . THR A 1 141 ? 9.838 9.576 1.559 1.00 96.44 141 THR A O 1
ATOM 1120 N N . MET A 1 142 ? 7.989 8.364 1.924 1.00 96.56 142 MET A N 1
ATOM 1121 C CA . MET A 1 142 ? 8.086 7.632 0.660 1.00 96.56 142 MET A CA 1
ATOM 1122 C C . MET A 1 142 ? 7.987 8.563 -0.550 1.00 96.56 142 MET A C 1
ATOM 1124 O O . MET A 1 142 ? 8.728 8.377 -1.504 1.00 96.56 142 MET A O 1
ATOM 1128 N N . GLU A 1 143 ? 7.151 9.602 -0.492 1.00 95.62 143 GLU A N 1
ATOM 1129 C CA . GLU A 1 143 ? 7.091 10.636 -1.531 1.00 95.62 143 GLU A CA 1
ATOM 1130 C C . GLU A 1 143 ? 8.413 11.399 -1.672 1.00 95.62 143 GLU A C 1
ATOM 1132 O O . GLU A 1 143 ? 8.882 11.621 -2.784 1.00 95.62 143 GLU A O 1
ATOM 1137 N N . ALA A 1 144 ? 9.049 11.769 -0.560 1.00 95.88 144 ALA A N 1
ATOM 1138 C CA . ALA A 1 144 ? 10.310 12.508 -0.575 1.00 95.88 144 ALA A CA 1
ATOM 1139 C C . ALA A 1 144 ? 11.509 11.668 -1.050 1.00 95.88 144 ALA A C 1
ATOM 1141 O O . ALA A 1 144 ? 12.475 12.222 -1.569 1.00 95.88 144 ALA A O 1
ATOM 1142 N N . TYR A 1 145 ? 11.457 10.346 -0.871 1.00 94.12 145 TYR A N 1
ATOM 1143 C CA . TYR A 1 145 ? 12.574 9.432 -1.133 1.00 94.12 145 TYR A CA 1
ATOM 1144 C C . TYR A 1 145 ? 12.254 8.351 -2.174 1.00 94.12 145 TYR A C 1
ATOM 1146 O O . TYR A 1 145 ? 12.900 7.301 -2.190 1.00 94.12 145 TYR A O 1
ATOM 1154 N N . HIS A 1 146 ? 11.275 8.590 -3.049 1.00 94.06 146 HIS A N 1
ATOM 1155 C CA . HIS A 1 146 ? 10.856 7.608 -4.053 1.00 94.06 146 HIS A CA 1
ATOM 1156 C C . HIS A 1 146 ? 11.936 7.292 -5.100 1.00 94.06 146 HIS A C 1
ATOM 1158 O O . HIS A 1 146 ? 11.880 6.227 -5.695 1.00 94.06 146 HIS A O 1
ATOM 1164 N N . ASP A 1 147 ? 12.946 8.151 -5.272 1.00 93.50 147 ASP A N 1
ATOM 1165 C CA . ASP A 1 147 ? 14.081 7.909 -6.181 1.00 93.50 147 ASP A CA 1
ATOM 1166 C C . ASP A 1 147 ? 15.124 6.921 -5.619 1.00 93.50 147 ASP A C 1
ATOM 1168 O O . ASP A 1 147 ? 16.079 6.539 -6.303 1.00 93.50 147 ASP A O 1
ATOM 1172 N N . LEU A 1 148 ? 15.000 6.511 -4.350 1.00 94.94 148 LEU A N 1
ATOM 1173 C CA . LEU A 1 148 ? 15.904 5.518 -3.772 1.00 94.94 148 LEU A CA 1
ATOM 1174 C C . LEU A 1 148 ? 15.763 4.164 -4.489 1.00 94.94 148 LEU A C 1
ATOM 1176 O O . LEU A 1 148 ? 14.675 3.812 -4.939 1.00 94.94 148 LEU A O 1
ATOM 1180 N N . PRO A 1 149 ? 16.814 3.322 -4.521 1.00 95.62 149 PRO A N 1
ATOM 1181 C CA . PRO A 1 149 ? 16.697 1.979 -5.079 1.00 95.62 149 PRO A CA 1
ATOM 1182 C C . PRO A 1 149 ? 15.561 1.183 -4.427 1.00 95.62 149 PRO A C 1
ATOM 1184 O O . PRO A 1 149 ? 15.393 1.236 -3.204 1.00 95.62 149 PRO A O 1
ATOM 1187 N N . VAL A 1 150 ? 14.842 0.384 -5.221 1.00 94.75 150 VAL A N 1
ATOM 1188 C CA . VAL A 1 150 ? 13.655 -0.374 -4.777 1.00 94.75 150 VAL A CA 1
ATOM 1189 C C . VAL A 1 150 ? 13.911 -1.215 -3.520 1.00 94.75 150 VAL A C 1
ATOM 1191 O O . VAL A 1 150 ? 13.057 -1.299 -2.644 1.00 94.75 150 VAL A O 1
ATOM 1194 N N . GLN A 1 151 ? 15.124 -1.754 -3.345 1.00 94.38 151 GLN A N 1
ATOM 1195 C CA . GLN A 1 151 ? 15.486 -2.507 -2.142 1.00 94.38 151 GLN A CA 1
ATOM 1196 C C . GLN A 1 151 ? 15.450 -1.647 -0.868 1.00 94.38 151 GLN A C 1
ATOM 1198 O O . GLN A 1 151 ? 15.020 -2.115 0.181 1.00 94.38 151 GLN A O 1
ATOM 1203 N N . LYS A 1 152 ? 15.877 -0.380 -0.942 1.0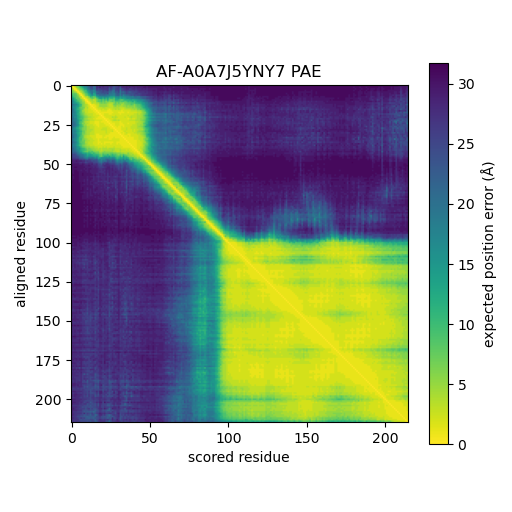0 95.62 152 LYS A N 1
ATOM 1204 C CA . LYS A 1 152 ? 15.813 0.556 0.191 1.00 95.62 152 LYS A CA 1
ATOM 1205 C C . LYS A 1 152 ? 14.379 0.965 0.490 1.00 95.62 152 LYS A C 1
ATOM 1207 O O . LYS A 1 152 ? 14.012 1.049 1.655 1.00 95.62 152 LYS A O 1
ATOM 1212 N N . GLN A 1 153 ? 13.581 1.187 -0.551 1.00 96.12 153 GLN A N 1
ATOM 1213 C CA . GLN A 1 153 ? 12.150 1.442 -0.408 1.00 96.12 153 GLN A CA 1
ATOM 1214 C C . GLN A 1 153 ? 11.447 0.252 0.262 1.00 96.12 153 GLN A C 1
ATOM 1216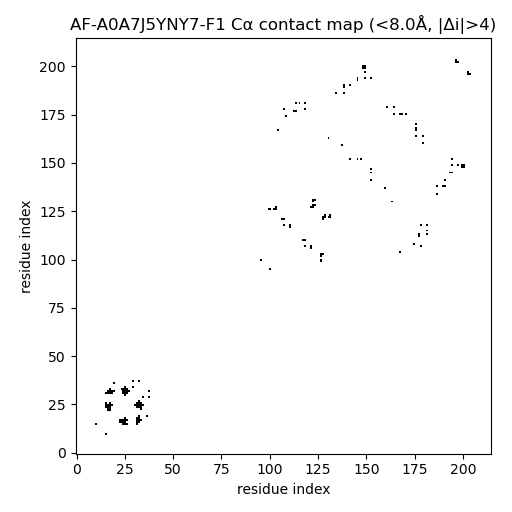 O O . GLN A 1 153 ? 10.678 0.443 1.200 1.00 96.12 153 GLN A O 1
ATOM 1221 N N . SER A 1 154 ? 11.784 -0.977 -0.141 1.00 96.69 154 SER A N 1
ATOM 1222 C CA . SER A 1 154 ? 11.288 -2.200 0.493 1.00 96.69 154 SER A CA 1
ATOM 1223 C C . SER A 1 154 ? 11.685 -2.283 1.968 1.00 96.69 154 SER A C 1
ATOM 1225 O O . SER A 1 154 ? 10.822 -2.570 2.789 1.00 96.69 154 SER A O 1
ATOM 1227 N N . ASP A 1 155 ? 12.947 -2.006 2.326 1.00 97.06 155 ASP A N 1
ATOM 1228 C CA . ASP A 1 155 ? 13.385 -1.981 3.733 1.00 97.06 155 ASP A CA 1
ATOM 1229 C C . ASP A 1 155 ? 12.504 -1.017 4.563 1.00 97.06 155 ASP A C 1
ATOM 1231 O O . ASP A 1 155 ? 11.998 -1.392 5.619 1.00 97.06 155 ASP A O 1
ATOM 1235 N N . LEU A 1 156 ? 12.256 0.201 4.057 1.00 96.75 156 LEU A N 1
ATOM 1236 C CA . LEU A 1 156 ? 11.431 1.213 4.735 1.00 96.75 156 LEU A CA 1
ATOM 1237 C C . LEU A 1 156 ? 9.977 0.761 4.927 1.00 96.75 156 LEU A C 1
ATOM 1239 O O . LEU A 1 156 ? 9.392 0.980 5.988 1.00 96.75 156 LEU A O 1
ATOM 1243 N N . VAL A 1 157 ? 9.391 0.131 3.907 1.00 97.56 157 VAL A N 1
ATOM 1244 C CA . VAL A 1 157 ? 8.032 -0.421 3.965 1.00 97.56 157 VAL A CA 1
ATOM 1245 C C . VAL A 1 157 ? 7.935 -1.540 5.003 1.00 97.56 157 VAL A C 1
ATOM 1247 O O . VAL A 1 157 ? 6.996 -1.551 5.799 1.00 97.56 157 VAL A O 1
ATOM 1250 N N . GLN A 1 158 ? 8.904 -2.457 5.033 1.00 97.88 158 GLN A N 1
ATOM 1251 C CA . GLN A 1 158 ? 8.913 -3.564 5.994 1.00 97.88 158 GLN A CA 1
ATOM 1252 C C . GLN A 1 158 ? 9.091 -3.063 7.433 1.00 97.88 158 GLN A C 1
ATOM 1254 O O . GLN A 1 158 ? 8.348 -3.481 8.324 1.00 97.88 158 GLN A O 1
ATOM 1259 N N . ASP A 1 159 ? 9.995 -2.105 7.656 1.00 97.31 159 ASP A N 1
ATOM 1260 C CA . ASP A 1 159 ? 10.171 -1.456 8.960 1.00 97.31 159 ASP A CA 1
ATOM 1261 C C . ASP A 1 159 ? 8.878 -0.751 9.412 1.00 97.31 159 ASP A C 1
ATOM 1263 O O . ASP A 1 159 ? 8.481 -0.830 10.581 1.00 97.31 159 ASP A O 1
ATOM 1267 N N . PHE A 1 160 ? 8.172 -0.088 8.490 1.00 98.19 160 PHE A N 1
ATOM 1268 C CA . PHE A 1 160 ? 6.868 0.507 8.773 1.00 98.19 160 PHE A CA 1
ATOM 1269 C C . PHE A 1 160 ? 5.833 -0.552 9.171 1.00 98.19 160 PHE A C 1
ATOM 1271 O O . PHE A 1 160 ? 5.193 -0.389 10.210 1.00 98.19 160 PHE A O 1
ATOM 1278 N N . TYR A 1 161 ? 5.688 -1.641 8.411 1.00 98.25 161 TYR A N 1
ATOM 1279 C CA . TYR A 1 161 ? 4.703 -2.681 8.717 1.00 98.25 161 TYR A CA 1
ATOM 1280 C C . TYR A 1 161 ? 4.964 -3.368 10.050 1.00 98.25 161 TYR A C 1
ATOM 1282 O O . TYR A 1 161 ? 4.045 -3.458 10.863 1.00 98.25 161 TYR A O 1
ATOM 1290 N N . GLN A 1 162 ? 6.208 -3.771 10.316 1.00 96.88 162 GLN A N 1
ATOM 1291 C CA . GLN A 1 162 ? 6.574 -4.394 11.586 1.00 96.88 162 GLN A CA 1
ATOM 1292 C C . GLN A 1 162 ? 6.235 -3.473 12.761 1.00 96.88 162 GLN A C 1
ATOM 1294 O O . GLN A 1 162 ? 5.613 -3.874 13.742 1.00 96.88 162 GLN A O 1
ATOM 1299 N N . SER A 1 163 ? 6.599 -2.202 12.629 1.00 95.75 163 SER A N 1
ATOM 1300 C CA . SER A 1 163 ? 6.430 -1.228 13.698 1.00 95.75 163 SER A CA 1
ATOM 1301 C C . SER A 1 163 ? 4.984 -0.726 13.859 1.00 95.75 163 SER A C 1
ATOM 1303 O O . SER A 1 163 ? 4.637 -0.186 14.913 1.00 95.75 163 SER A O 1
ATOM 1305 N N . PHE A 1 164 ? 4.130 -0.888 12.842 1.00 96.50 164 PHE A N 1
ATOM 1306 C CA . PHE A 1 164 ? 2.684 -0.664 12.927 1.00 96.50 164 PHE A CA 1
ATOM 1307 C C . PHE A 1 164 ? 1.977 -1.860 13.578 1.00 96.50 164 PHE A C 1
ATOM 1309 O O . PHE A 1 164 ? 1.154 -1.660 14.471 1.00 96.50 164 PHE A O 1
ATOM 1316 N N . ALA A 1 165 ? 2.344 -3.088 13.193 1.00 96.50 165 ALA A N 1
ATOM 1317 C CA . ALA A 1 165 ? 1.814 -4.323 13.771 1.00 96.50 165 ALA A CA 1
ATOM 1318 C C . ALA A 1 165 ? 2.078 -4.417 15.282 1.00 96.50 165 ALA A C 1
ATOM 1320 O O . ALA A 1 165 ? 1.204 -4.853 16.028 1.00 96.50 165 ALA A O 1
ATOM 1321 N N . GLU A 1 166 ? 3.224 -3.906 15.750 1.00 95.12 166 GLU A N 1
ATOM 1322 C CA . GLU A 1 166 ? 3.571 -3.842 17.178 1.00 95.12 166 GLU A CA 1
ATOM 1323 C C . GLU A 1 166 ? 2.506 -3.156 18.052 1.00 95.12 166 GLU A C 1
ATOM 1325 O O . GLU A 1 166 ? 2.364 -3.487 19.231 1.00 95.12 166 GLU A O 1
ATOM 1330 N N . TYR A 1 167 ? 1.727 -2.227 17.487 1.00 94.44 167 TYR A N 1
ATOM 1331 C CA . TYR A 1 167 ? 0.641 -1.552 18.203 1.00 94.44 167 TYR A CA 1
ATOM 1332 C C . TYR A 1 167 ? -0.503 -2.508 18.586 1.00 94.44 167 TYR A C 1
ATOM 1334 O O . TYR A 1 167 ? -1.210 -2.273 19.565 1.00 94.44 167 TYR A O 1
ATOM 1342 N N . PHE A 1 168 ? -0.658 -3.606 17.846 1.00 95.31 168 PHE A N 1
ATOM 1343 C CA . PHE A 1 168 ? -1.707 -4.608 18.023 1.00 95.31 168 PHE A CA 1
ATOM 1344 C C . PHE A 1 168 ? -1.170 -5.932 18.581 1.00 95.31 168 PHE A C 1
ATOM 1346 O O . PHE A 1 168 ? -1.860 -6.941 18.515 1.00 95.31 168 PHE A O 1
ATOM 1353 N N . ASN A 1 169 ? 0.027 -5.948 19.181 1.00 93.19 169 ASN A N 1
ATOM 1354 C CA . ASN A 1 169 ? 0.644 -7.163 19.740 1.00 93.19 169 ASN A CA 1
ATOM 1355 C C . ASN A 1 169 ? -0.208 -7.886 20.801 1.00 93.19 169 ASN A C 1
ATOM 1357 O O . ASN A 1 169 ? 0.056 -9.044 21.112 1.00 93.19 169 ASN A O 1
ATOM 1361 N N . SER A 1 170 ? -1.200 -7.213 21.391 1.00 93.44 170 SER A N 1
ATOM 1362 C CA . SER A 1 170 ? -2.142 -7.826 22.334 1.00 93.44 170 SER A CA 1
ATOM 1363 C C . SER A 1 170 ? -3.293 -8.578 21.657 1.00 93.44 170 SER A C 1
ATOM 1365 O O . SER A 1 170 ? -4.066 -9.241 22.348 1.00 93.44 170 SER A O 1
ATOM 1367 N N . PHE A 1 171 ? -3.453 -8.458 20.338 1.00 95.19 171 PHE A N 1
ATOM 1368 C CA . PHE A 1 171 ? -4.535 -9.099 19.597 1.00 95.19 171 PHE A CA 1
ATOM 1369 C C . PHE A 1 171 ? -4.127 -10.512 19.167 1.00 95.19 171 PHE A C 1
ATOM 1371 O O . PHE A 1 171 ? -2.939 -10.792 18.997 1.00 95.19 171 PHE A O 1
ATOM 1378 N N . PRO A 1 172 ? -5.100 -11.411 18.937 1.00 96.12 172 PRO A N 1
ATOM 1379 C CA . PRO A 1 172 ? -4.835 -12.679 18.269 1.00 96.12 172 PRO A CA 1
ATOM 1380 C C . PRO A 1 172 ? -4.211 -12.458 16.889 1.00 96.12 172 PRO A C 1
ATOM 1382 O O . PRO A 1 172 ? -4.635 -11.560 16.160 1.00 96.12 172 PRO A O 1
ATOM 1385 N N . GLU A 1 173 ? -3.271 -13.322 16.501 1.00 95.50 173 GLU A N 1
ATOM 1386 C CA . GLU A 1 173 ? -2.528 -13.217 15.235 1.00 95.50 173 GLU A CA 1
ATOM 1387 C C . GLU A 1 173 ? -3.451 -13.020 14.025 1.00 95.50 173 GLU A C 1
ATOM 1389 O O . GLU A 1 173 ? -3.248 -12.097 13.247 1.00 95.50 173 GLU A O 1
ATOM 1394 N N . ALA A 1 174 ? -4.540 -13.790 13.932 1.00 94.06 174 ALA A N 1
ATOM 1395 C CA . ALA A 1 174 ? -5.511 -13.670 12.843 1.00 94.06 174 ALA A CA 1
ATOM 1396 C C . ALA A 1 174 ? -6.146 -12.269 12.730 1.00 94.06 174 ALA A C 1
ATOM 1398 O O . ALA A 1 174 ? -6.377 -11.788 11.622 1.00 94.06 174 ALA A O 1
ATOM 1399 N N . GLN A 1 175 ? -6.410 -11.595 13.856 1.00 94.81 175 GLN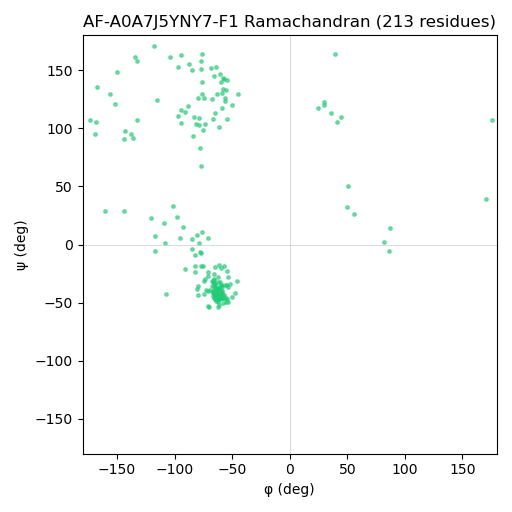 A N 1
ATOM 1400 C CA . GLN A 1 175 ? -6.932 -10.223 13.842 1.00 94.81 175 GLN A CA 1
ATOM 1401 C C . GLN A 1 175 ? -5.849 -9.225 13.429 1.00 94.81 175 GLN A C 1
ATOM 1403 O O . GLN A 1 175 ? -6.127 -8.302 12.665 1.00 94.81 175 GLN A O 1
ATOM 1408 N N . VAL A 1 176 ? -4.609 -9.416 13.895 1.00 96.44 176 VAL A N 1
ATOM 1409 C CA . VAL A 1 176 ? -3.475 -8.587 13.461 1.00 96.44 176 VAL A CA 1
ATOM 1410 C C . VAL A 1 176 ? -3.295 -8.705 11.950 1.00 96.44 176 VAL A C 1
ATOM 1412 O O . VAL A 1 176 ? -3.196 -7.681 11.281 1.00 96.44 176 VAL A O 1
ATOM 1415 N N . THR A 1 177 ? -3.339 -9.918 11.394 1.00 95.62 177 THR A N 1
ATOM 1416 C CA . THR A 1 177 ? -3.272 -10.152 9.946 1.00 95.62 177 THR A CA 1
ATOM 1417 C C . THR A 1 177 ? -4.360 -9.382 9.200 1.00 95.62 177 THR A C 1
ATOM 1419 O O . THR A 1 177 ? -4.035 -8.636 8.283 1.00 95.62 177 THR A O 1
ATOM 1422 N N . GLN A 1 178 ? -5.623 -9.467 9.630 1.00 95.38 178 GLN A N 1
ATOM 1423 C CA . GLN A 1 178 ? -6.733 -8.738 8.994 1.00 95.38 178 GLN A CA 1
ATOM 1424 C C . GLN A 1 178 ? -6.538 -7.215 9.022 1.00 95.38 178 GLN A C 1
ATOM 1426 O O . GLN A 1 178 ? -6.751 -6.526 8.024 1.00 95.38 178 GLN A O 1
ATOM 1431 N N . ILE A 1 179 ? -6.091 -6.664 10.153 1.00 96.56 179 ILE A N 1
ATOM 1432 C CA . ILE A 1 179 ? -5.788 -5.230 10.256 1.00 96.56 179 ILE A CA 1
ATOM 1433 C C . ILE A 1 179 ? -4.637 -4.868 9.311 1.00 96.56 179 ILE A C 1
ATOM 1435 O O . ILE A 1 179 ? -4.708 -3.855 8.609 1.00 96.56 179 ILE A O 1
ATOM 1439 N N . MET A 1 180 ? -3.593 -5.695 9.262 1.00 97.81 180 MET A N 1
ATOM 1440 C CA . MET A 1 180 ? -2.429 -5.464 8.413 1.00 97.81 180 MET A CA 1
ATOM 1441 C C . MET A 1 180 ? -2.754 -5.566 6.921 1.00 97.81 180 MET A C 1
ATOM 1443 O O . MET A 1 180 ? -2.213 -4.771 6.161 1.00 97.81 180 MET A O 1
ATOM 1447 N N . GLU A 1 181 ? -3.695 -6.411 6.495 1.00 97.44 181 GLU A N 1
ATOM 1448 C CA . GLU A 1 181 ? -4.199 -6.424 5.111 1.00 97.44 181 GLU A CA 1
ATOM 1449 C C . GLU A 1 181 ? -4.806 -5.068 4.716 1.00 97.44 181 GLU A C 1
ATOM 1451 O O . GLU A 1 181 ? -4.589 -4.559 3.612 1.00 97.44 181 GLU A O 1
ATOM 1456 N N . HIS A 1 182 ? -5.545 -4.427 5.626 1.00 98.19 182 HIS A N 1
ATOM 1457 C CA . HIS A 1 182 ? -6.082 -3.088 5.388 1.00 98.19 182 HIS A CA 1
ATOM 1458 C C . HIS A 1 182 ? -4.992 -2.014 5.360 1.00 98.19 182 HIS A C 1
ATOM 1460 O O . HIS A 1 182 ? -5.042 -1.105 4.525 1.00 98.19 182 HIS A O 1
ATOM 1466 N N . VAL A 1 183 ? -3.993 -2.116 6.238 1.00 98.00 183 VAL A N 1
ATOM 1467 C CA . VAL A 1 183 ? -2.829 -1.218 6.234 1.00 98.00 183 VAL A CA 1
ATOM 1468 C C . VAL A 1 183 ? -2.052 -1.368 4.927 1.00 98.00 183 VAL A C 1
ATOM 1470 O O . VAL A 1 183 ? -1.754 -0.363 4.280 1.00 98.00 183 VAL A O 1
ATOM 1473 N N . GLU A 1 184 ? -1.783 -2.596 4.489 1.00 98.25 184 GLU A N 1
ATOM 1474 C CA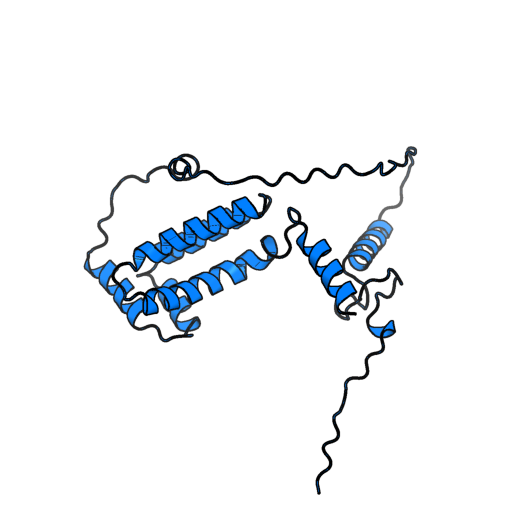 . GLU A 1 184 ? -1.121 -2.889 3.221 1.00 98.25 184 GLU A CA 1
ATOM 1475 C C . GLU A 1 184 ? -1.908 -2.302 2.056 1.00 98.25 184 GLU A C 1
ATOM 1477 O O . GLU A 1 184 ? -1.358 -1.524 1.277 1.00 98.25 184 GLU A O 1
ATOM 1482 N N . LYS A 1 185 ? -3.219 -2.558 1.998 1.00 98.06 185 LYS A N 1
ATOM 1483 C CA . LYS A 1 185 ? -4.097 -1.989 0.974 1.00 98.06 185 LYS A CA 1
ATOM 1484 C C . LYS A 1 185 ? -4.017 -0.465 0.939 1.00 98.06 185 LYS A C 1
ATOM 1486 O O . LYS A 1 185 ? -3.894 0.104 -0.143 1.00 98.06 185 LYS A O 1
ATOM 1491 N N . LEU A 1 186 ? -4.065 0.215 2.086 1.00 97.88 186 LEU A N 1
ATOM 1492 C CA . LEU A 1 186 ? -3.948 1.675 2.149 1.00 97.88 186 LEU A CA 1
ATOM 1493 C C . LEU A 1 186 ? -2.595 2.160 1.614 1.00 97.88 186 LEU A C 1
ATOM 1495 O O . LEU A 1 186 ? -2.554 3.061 0.775 1.00 97.88 186 LEU A O 1
ATOM 1499 N N . ILE A 1 187 ? -1.506 1.588 2.122 1.00 98.12 187 ILE A N 1
ATOM 1500 C CA . ILE A 1 187 ? -0.148 2.030 1.818 1.00 98.12 187 ILE A CA 1
ATOM 1501 C C . ILE A 1 187 ? 0.212 1.700 0.371 1.00 98.12 187 ILE A C 1
ATOM 1503 O O . ILE A 1 187 ? 0.536 2.605 -0.395 1.00 98.12 187 ILE A O 1
ATOM 1507 N N . MET A 1 188 ? 0.074 0.444 -0.049 1.00 97.62 188 MET A N 1
ATOM 1508 C CA . MET A 1 188 ? 0.469 0.005 -1.388 1.00 97.62 188 MET A CA 1
ATOM 1509 C C . MET A 1 188 ? -0.367 0.651 -2.483 1.00 97.62 188 MET A C 1
ATOM 1511 O O . MET A 1 188 ? 0.187 1.026 -3.510 1.00 97.62 188 MET A O 1
ATOM 1515 N N . THR A 1 189 ? -1.659 0.914 -2.252 1.00 97.62 189 THR A N 1
ATOM 1516 C CA . THR A 1 189 ? -2.467 1.674 -3.226 1.00 97.62 189 THR A CA 1
ATOM 1517 C C . THR A 1 189 ? -1.887 3.071 -3.474 1.00 97.62 189 THR A C 1
ATOM 1519 O O . THR A 1 189 ? -1.949 3.585 -4.589 1.00 97.62 189 THR A O 1
ATOM 1522 N N . ARG A 1 190 ? -1.313 3.710 -2.447 1.00 96.88 190 ARG A N 1
ATOM 1523 C CA . ARG A 1 190 ? -0.704 5.043 -2.568 1.00 96.88 190 ARG A CA 1
ATOM 1524 C C . ARG A 1 190 ? 0.700 4.990 -3.156 1.00 96.88 190 ARG A C 1
ATOM 1526 O O . ARG A 1 190 ? 1.046 5.871 -3.941 1.00 96.88 190 ARG A O 1
ATOM 1533 N N . LEU A 1 191 ? 1.479 3.976 -2.786 1.00 96.38 191 LEU A N 1
ATOM 1534 C CA . LEU A 1 191 ? 2.868 3.831 -3.212 1.00 96.38 191 LEU A CA 1
ATOM 1535 C C . LEU A 1 191 ? 3.022 3.202 -4.596 1.00 96.38 191 LEU A C 1
ATOM 1537 O O . LEU A 1 191 ? 4.070 3.382 -5.204 1.00 96.38 191 LEU A O 1
ATOM 1541 N N . HIS A 1 192 ? 2.002 2.514 -5.120 1.00 95.81 192 HIS A N 1
ATOM 1542 C CA . HIS A 1 192 ? 2.067 1.771 -6.384 1.00 95.81 192 HIS A CA 1
ATOM 1543 C C . HIS A 1 192 ? 2.693 2.575 -7.532 1.00 95.81 192 HIS A C 1
ATOM 1545 O O . HIS A 1 192 ? 3.514 2.051 -8.272 1.00 95.81 192 HIS A O 1
ATOM 1551 N N . LYS A 1 193 ? 2.347 3.864 -7.661 1.00 93.19 193 LYS A N 1
ATOM 1552 C CA . LYS A 1 193 ? 2.890 4.758 -8.703 1.00 93.19 193 LYS A CA 1
ATOM 1553 C C . LYS A 1 193 ? 4.415 4.935 -8.663 1.00 93.19 193 LYS A C 1
ATOM 1555 O O . LYS A 1 193 ? 4.978 5.387 -9.651 1.00 93.19 193 LYS A O 1
ATOM 1560 N N . TRP A 1 194 ? 5.042 4.646 -7.528 1.00 93.31 194 TRP A N 1
ATOM 1561 C CA . TRP A 1 194 ? 6.478 4.770 -7.312 1.00 93.31 194 TRP A CA 1
ATOM 1562 C C . TRP A 1 194 ? 7.158 3.409 -7.247 1.00 93.31 194 TRP A C 1
ATOM 1564 O O . TRP A 1 194 ? 8.215 3.241 -7.825 1.00 93.31 194 TRP A O 1
ATOM 1574 N N . VAL A 1 195 ? 6.568 2.425 -6.566 1.00 93.75 195 VAL A N 1
ATOM 1575 C CA . VAL A 1 195 ? 7.273 1.162 -6.282 1.00 93.75 195 VAL A CA 1
ATOM 1576 C C . VAL A 1 195 ? 7.078 0.085 -7.350 1.00 93.75 195 VAL A C 1
ATOM 1578 O O . VAL A 1 195 ? 7.871 -0.849 -7.415 1.00 93.75 195 VAL A O 1
ATOM 1581 N N . PHE A 1 196 ? 6.025 0.177 -8.167 1.00 94.88 196 PHE A N 1
ATOM 1582 C CA . PHE A 1 196 ? 5.737 -0.827 -9.189 1.00 94.88 196 PHE A CA 1
ATOM 1583 C C . PHE A 1 196 ? 6.617 -0.618 -10.424 1.00 94.88 196 PHE A C 1
ATOM 1585 O O . PHE A 1 196 ? 6.584 0.464 -11.008 1.00 94.88 196 PHE A O 1
ATOM 1592 N N . CYS A 1 197 ? 7.338 -1.664 -10.847 1.00 94.44 197 CYS A N 1
ATOM 1593 C CA . CYS A 1 197 ? 8.226 -1.631 -12.015 1.00 94.44 197 CYS A CA 1
ATOM 1594 C C . CYS A 1 197 ? 9.192 -0.427 -11.968 1.00 94.44 197 CYS A C 1
ATOM 1596 O O . CYS A 1 197 ? 9.264 0.376 -12.896 1.00 94.44 197 CYS A O 1
ATOM 1598 N N . HIS A 1 198 ? 9.875 -0.267 -10.833 1.00 94.12 198 HIS A N 1
ATOM 1599 C CA . HIS A 1 198 ? 10.734 0.882 -10.555 1.00 94.12 198 HIS A CA 1
ATOM 1600 C C . HIS A 1 198 ? 11.965 0.933 -11.481 1.00 94.12 198 HIS A C 1
ATOM 1602 O O . HIS A 1 198 ? 12.579 -0.089 -11.767 1.00 94.12 198 HIS A O 1
ATOM 1608 N N . ASP A 1 199 ? 12.421 2.130 -11.861 1.00 90.31 199 ASP A N 1
ATOM 1609 C CA . ASP A 1 199 ? 13.537 2.315 -12.812 1.00 90.31 199 ASP A CA 1
ATOM 1610 C C . ASP A 1 199 ? 14.879 1.714 -12.338 1.00 90.31 199 ASP A C 1
ATOM 1612 O O . ASP A 1 199 ? 15.804 1.512 -13.125 1.00 90.31 199 ASP A O 1
ATOM 1616 N N . SER A 1 200 ? 15.012 1.426 -11.040 1.00 91.81 200 SER A N 1
ATOM 1617 C CA . SER A 1 200 ? 16.215 0.808 -10.468 1.00 91.81 200 SER A CA 1
ATOM 1618 C C . SER A 1 200 ? 16.258 -0.724 -10.563 1.00 91.81 200 SER A C 1
ATOM 1620 O O . SER A 1 200 ? 17.220 -1.309 -10.063 1.00 91.81 200 SER A O 1
ATOM 1622 N N . CYS A 1 201 ? 15.213 -1.390 -11.062 1.00 91.69 201 CYS A N 1
ATOM 1623 C CA . CYS A 1 201 ? 15.180 -2.844 -11.244 1.00 91.69 201 CYS A CA 1
ATOM 1624 C C . CYS A 1 201 ? 15.020 -3.228 -12.720 1.00 91.69 201 CYS A C 1
ATOM 1626 O O . CYS A 1 201 ? 14.811 -2.390 -13.591 1.00 91.69 201 CYS A O 1
ATOM 1628 N N . ASP A 1 202 ? 15.177 -4.519 -12.999 1.00 94.88 202 ASP A N 1
ATOM 1629 C CA . ASP A 1 202 ? 15.063 -5.117 -14.329 1.00 94.88 202 ASP A CA 1
ATOM 1630 C C . ASP A 1 202 ? 13.680 -5.756 -14.578 1.00 94.88 202 ASP A C 1
ATOM 1632 O O . ASP A 1 202 ? 13.551 -6.682 -15.387 1.00 94.88 202 ASP A O 1
ATOM 1636 N N . ASP A 1 203 ? 12.650 -5.298 -13.854 1.00 95.75 203 ASP A N 1
ATOM 1637 C CA . ASP A 1 203 ? 11.302 -5.879 -13.878 1.00 95.75 203 ASP A CA 1
ATOM 1638 C C . ASP A 1 203 ? 10.685 -5.811 -15.282 1.00 95.75 203 ASP A C 1
ATOM 1640 O O . ASP A 1 203 ? 10.236 -6.833 -15.794 1.00 95.75 203 ASP A O 1
ATOM 1644 N N . GLU A 1 204 ? 10.759 -4.664 -15.972 1.00 94.94 204 GLU A N 1
ATOM 1645 C CA . GLU A 1 204 ? 10.224 -4.526 -17.338 1.00 94.94 204 GLU A CA 1
ATOM 1646 C C . GLU A 1 204 ? 10.909 -5.499 -18.314 1.00 94.94 204 GLU A C 1
ATOM 1648 O O . GLU A 1 204 ? 10.262 -6.128 -19.155 1.00 94.94 204 GLU A O 1
ATOM 1653 N N . GLN A 1 205 ? 12.230 -5.665 -18.208 1.00 96.62 205 GLN A N 1
ATOM 1654 C CA . GLN A 1 205 ? 12.985 -6.576 -19.067 1.00 96.62 205 GLN A CA 1
ATOM 1655 C C . GLN A 1 205 ? 12.598 -8.034 -18.797 1.00 96.62 205 GLN A C 1
ATOM 1657 O O . GLN A 1 205 ? 12.452 -8.813 -19.746 1.00 96.62 205 GLN A O 1
ATOM 1662 N N . LYS A 1 206 ? 12.410 -8.403 -17.525 1.00 97.06 206 LYS A N 1
ATOM 1663 C CA . LYS A 1 206 ? 11.938 -9.733 -17.118 1.00 97.06 206 LYS A CA 1
ATOM 1664 C C . LYS A 1 206 ? 10.513 -9.996 -17.591 1.00 97.06 206 LYS A C 1
ATOM 1666 O O . LYS A 1 206 ? 10.262 -11.066 -18.148 1.00 97.06 206 LYS A O 1
ATOM 1671 N N . ASP A 1 207 ? 9.623 -9.020 -17.459 1.00 96.88 207 ASP A N 1
ATOM 1672 C CA . ASP A 1 207 ? 8.237 -9.111 -17.913 1.00 96.88 207 ASP A CA 1
ATOM 1673 C C . ASP A 1 207 ? 8.159 -9.277 -19.435 1.00 96.88 207 ASP A C 1
ATOM 1675 O O . ASP A 1 207 ? 7.453 -10.157 -19.932 1.00 96.88 207 ASP A O 1
ATOM 1679 N N . LEU A 1 208 ? 8.951 -8.516 -20.199 1.00 97.25 208 LEU A N 1
ATOM 1680 C CA . LEU A 1 208 ? 9.043 -8.660 -21.657 1.00 97.25 208 LEU A CA 1
ATOM 1681 C C . LEU A 1 208 ? 9.625 -10.018 -22.073 1.00 97.25 208 LEU A C 1
ATOM 1683 O O . LEU A 1 208 ? 9.161 -10.618 -23.048 1.00 97.25 208 LEU A O 1
ATOM 1687 N N . ALA A 1 209 ? 10.638 -10.519 -21.362 1.00 97.81 209 ALA A N 1
ATOM 1688 C CA . ALA A 1 209 ? 11.211 -11.836 -21.626 1.00 97.81 209 ALA A CA 1
ATOM 1689 C C . ALA A 1 209 ? 10.195 -12.956 -21.350 1.00 97.81 209 ALA A C 1
ATOM 1691 O O . ALA A 1 209 ? 10.044 -13.867 -22.170 1.00 97.81 209 ALA A O 1
ATOM 1692 N N . LEU A 1 210 ? 9.456 -12.863 -20.240 1.00 97.50 210 LEU A N 1
ATOM 1693 C CA . LEU A 1 210 ? 8.385 -13.793 -19.898 1.00 97.50 210 LEU A CA 1
ATOM 1694 C C . LEU A 1 210 ? 7.253 -13.742 -20.931 1.00 97.50 210 LEU A C 1
ATOM 1696 O O . LEU A 1 210 ? 6.824 -14.786 -21.420 1.00 97.50 210 LEU A O 1
ATOM 1700 N N . GLN A 1 211 ? 6.826 -12.544 -21.334 1.00 97.81 211 GLN A N 1
ATOM 1701 C CA . GLN A 1 211 ? 5.795 -12.356 -22.353 1.00 97.81 211 GLN A CA 1
ATOM 1702 C C . GLN A 1 211 ? 6.178 -13.014 -23.686 1.00 97.81 211 GLN A C 1
ATOM 1704 O O . GLN A 1 211 ? 5.341 -13.673 -24.300 1.00 97.81 211 GLN A O 1
ATOM 1709 N N . ARG A 1 212 ? 7.433 -12.867 -24.135 1.00 97.56 212 ARG A N 1
ATOM 1710 C CA . ARG A 1 212 ? 7.930 -13.514 -25.365 1.00 97.56 212 ARG A CA 1
ATOM 1711 C C . ARG A 1 212 ? 7.984 -15.031 -25.268 1.00 97.56 212 ARG A C 1
ATOM 1713 O O . ARG A 1 212 ? 7.860 -15.681 -26.289 1.00 97.56 212 ARG A O 1
ATOM 1720 N N . ARG A 1 213 ? 8.214 -15.578 -24.073 1.00 97.00 213 ARG A N 1
ATOM 1721 C CA . ARG A 1 213 ? 8.248 -17.028 -23.845 1.00 97.00 213 ARG A CA 1
ATOM 1722 C C . ARG A 1 213 ? 6.851 -17.654 -23.863 1.00 97.00 213 ARG A C 1
ATOM 1724 O O . ARG A 1 213 ? 6.732 -18.832 -24.176 1.00 97.00 213 ARG A O 1
ATOM 1731 N N . ILE A 1 214 ? 5.835 -16.901 -23.439 1.00 96.12 214 ILE A N 1
ATOM 1732 C CA . ILE A 1 214 ? 4.438 -17.360 -23.403 1.00 96.12 214 ILE A CA 1
ATOM 1733 C C . ILE A 1 214 ? 3.790 -17.292 -24.793 1.00 96.12 214 ILE A C 1
ATOM 1735 O O . ILE A 1 214 ? 2.948 -18.133 -25.099 1.00 96.12 214 ILE A O 1
ATOM 1739 N N . ARG A 1 215 ? 4.145 -16.279 -25.593 1.00 91.00 215 ARG A N 1
ATOM 1740 C CA . ARG A 1 215 ? 3.727 -16.157 -26.998 1.00 91.00 215 ARG A CA 1
ATOM 1741 C C . ARG A 1 215 ? 4.341 -17.250 -27.862 1.00 91.00 215 ARG A C 1
ATOM 1743 O O . ARG A 1 215 ? 3.618 -17.699 -28.773 1.00 91.00 215 ARG A O 1
#

Sequence (215 aa):
MSTDKQRGIHVSQEELLCKNSCGYYGNPVWQGFCSKCWREKARIAGASRQDTRPSNDGTPLTFSKFEEKKSTEKGRRINTMRRLFWGSPSPPKLQESSESHANVLKAYQSLEAGDFTGFLKILKSPSSQRLQSRCTAFLNTMEAYHDLPVQKQSDLVQDFYQSFAEYFNSFPEAQVTQIMEHVEKLIMTRLHKWVFCHDSCDDEQKDLALQRRIR

Organism: Dissostichus mawsoni (NCBI:txid36200)

Mean predicted aligned error: 18.19 Å

InterPro domains:
  IPR002653 Zinc finger, A20-type 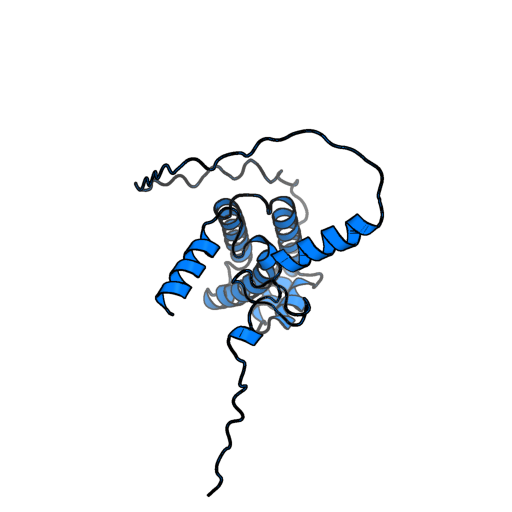[PF01754] (16-39)
  IPR002653 Zinc finger, A20-type [PS51036] (12-46)
  IPR002653 Zinc finger, A20-type [SM00259] (15-39)
  IPR037191 VPS9 domain superfamily [SSF109993] (117-215)
  IPR041545 RABX5, catalytic core helical domain [PF18151] (135-192)
  IPR045046 Vacuolar protein sorting-associated protein 9-like [PTHR23101] (5-215)

Nearest PDB structures (foldseek):
  2khm-assembly1_B  TM=4.179E-01  e=4.155E+00  Araneus diadematus

pLDDT: mean 78.86, std 23.39, range [31.41, 98.25]

Solvent-accessible surface area (backbone atoms only — not comparable to full-atom values): 13861 Å² total; per-residue (Å²): 138,86,82,83,77,80,81,72,84,86,73,56,76,74,76,41,33,15,77,80,71,75,86,44,58,22,40,76,93,54,78,26,26,25,77,66,59,44,54,51,51,52,51,54,65,60,52,78,76,67,91,78,88,81,90,84,84,89,82,86,86,77,89,77,76,88,80,89,80,90,79,89,82,83,90,79,92,82,90,86,81,81,83,80,82,84,66,82,82,76,80,95,80,75,83,71,52,73,64,54,59,50,52,36,52,53,57,62,70,70,58,57,89,86,45,55,66,59,51,51,52,52,39,71,30,81,72,25,42,68,60,40,49,50,55,50,52,50,53,52,49,48,67,76,49,53,88,50,50,60,69,60,52,49,52,54,51,50,55,49,50,56,64,55,51,59,78,44,69,89,50,59,66,72,57,43,51,51,53,46,53,45,51,47,51,58,49,48,69,68,42,41,88,54,67,56,76,34,90,77,56,64,50,65,62,50,50,53,53,51,53,62,72,74,105

Secondary structure (DSSP, 8-state):
------------HHHHB-TT-SSSB-BGGGTTB-HHHHHHHHHHHHHTT------------------------------S--TTSS-----------HHHHHHHHHHHHTPPTT-HHHHHHHHTSGGGHHHHHHHHHHHHHHHHTTTS-HHHHHHHHHHHHHHHHGGGTTS-HHHHHHHHHHHHHHHHHHHHHHHTT-TTSSHHHHHHHHHHHH-